Protein AF-A0AAV6K237-F1 (afdb_monomer_lite)

Sequence (220 aa):
MLRQLSCSRCSKVTWLGVSELVQHCRSLEILRCGGCPRSDSTARRCLCLLKPKLDDVEGESWEELDTMEIAHGAPSLRWLVWPKIDKDSMESLSAECPRIVVNPQPSPFGYRGVEVPRGALADVSLDDPVVKEVDPKTWAVSGFAVRATSASSLSPAELPVAEKFRLAFVERDTRLAPKRAKNARQHQRRAEREMVTMSASAKALALASQASRSLQNHNW

Organism: NCBI:txid479676

Radius of gyration: 33.32 Å; chains: 1; bounding box: 72×70×88 Å

Structure (mmCIF, N/CA/C/O backbone):
data_AF-A0AAV6K237-F1
#
_entry.id   AF-A0AAV6K237-F1
#
loop_
_atom_site.group_PDB
_atom_site.id
_atom_site.type_symbol
_atom_site.label_atom_id
_atom_site.label_alt_id
_atom_site.label_comp_id
_atom_site.label_asym_id
_atom_site.label_entity_id
_atom_site.label_seq_id
_atom_site.pdbx_PDB_ins_code
_atom_site.Cartn_x
_atom_site.Cartn_y
_atom_site.Cartn_z
_atom_site.occupancy
_atom_site.B_iso_or_equiv
_atom_site.auth_seq_id
_atom_site.auth_comp_id
_atom_site.auth_asym_id
_atom_site.auth_atom_id
_atom_site.pdbx_PDB_model_num
ATOM 1 N N . MET A 1 1 ? -15.855 1.582 -3.959 1.00 74.31 1 MET A N 1
ATOM 2 C CA . MET A 1 1 ? -14.726 2.112 -3.158 1.00 74.31 1 MET A CA 1
ATOM 3 C C . MET A 1 1 ? -14.085 0.967 -2.390 1.00 74.31 1 MET A C 1
ATOM 5 O O . MET A 1 1 ? -14.815 0.141 -1.855 1.00 74.31 1 MET A O 1
ATOM 9 N N . LEU A 1 2 ? -12.752 0.894 -2.365 1.00 85.69 2 LEU A N 1
ATOM 10 C CA . LEU A 1 2 ? -12.007 -0.150 -1.656 1.00 85.69 2 LEU A CA 1
ATOM 11 C C . LEU A 1 2 ? -11.945 0.176 -0.154 1.00 85.69 2 LEU A C 1
ATOM 13 O O . LEU A 1 2 ? -11.436 1.233 0.209 1.00 85.69 2 LEU A O 1
ATOM 17 N N . ARG A 1 3 ? -12.461 -0.715 0.705 1.00 90.19 3 ARG A N 1
ATOM 18 C CA . ARG A 1 3 ? -12.462 -0.543 2.177 1.00 90.19 3 ARG A CA 1
ATOM 19 C C . ARG A 1 3 ? -11.497 -1.476 2.902 1.00 90.19 3 ARG A C 1
ATOM 21 O O . ARG A 1 3 ? -11.066 -1.171 4.008 1.00 90.19 3 ARG A O 1
ATOM 28 N N . GLN A 1 4 ? -11.150 -2.609 2.299 1.00 90.69 4 GLN A N 1
ATOM 29 C CA . GLN A 1 4 ? -10.291 -3.621 2.908 1.00 90.69 4 GLN A CA 1
ATOM 30 C C . GLN A 1 4 ? -9.297 -4.127 1.866 1.00 90.69 4 GLN A C 1
ATOM 32 O O . GLN A 1 4 ? -9.673 -4.336 0.714 1.00 90.69 4 GLN A O 1
ATOM 37 N N . LEU A 1 5 ? -8.040 -4.316 2.261 1.00 90.69 5 LEU A N 1
ATOM 38 C CA . LEU A 1 5 ? -6.994 -4.853 1.395 1.00 90.69 5 LEU A CA 1
ATOM 39 C C . LEU A 1 5 ? -6.053 -5.761 2.189 1.00 90.69 5 LEU A C 1
ATOM 41 O O . LEU A 1 5 ? -5.608 -5.406 3.281 1.00 90.69 5 LEU A O 1
ATOM 45 N N . SER A 1 6 ? -5.672 -6.889 1.588 1.00 90.56 6 SER A N 1
ATOM 46 C CA . SER A 1 6 ? -4.563 -7.717 2.062 1.00 90.56 6 SER A CA 1
ATOM 47 C C . SER A 1 6 ? -3.449 -7.792 1.024 1.00 90.56 6 SER A C 1
ATOM 49 O O . SER A 1 6 ? -3.645 -8.275 -0.085 1.00 90.56 6 SER A O 1
ATOM 51 N N . CYS A 1 7 ? -2.254 -7.354 1.410 1.00 89.00 7 CYS A N 1
ATOM 52 C CA . CYS A 1 7 ? -0.996 -7.626 0.714 1.00 89.00 7 CYS A CA 1
ATOM 53 C C . CYS A 1 7 ? -0.074 -8.536 1.547 1.00 89.00 7 CYS A C 1
ATOM 55 O O . CYS A 1 7 ? 1.139 -8.598 1.319 1.00 89.00 7 CYS A O 1
ATOM 57 N N . SER A 1 8 ? -0.644 -9.245 2.528 1.00 87.69 8 SER A N 1
ATOM 58 C CA . SER A 1 8 ? 0.103 -10.171 3.378 1.00 87.69 8 SER A CA 1
ATOM 59 C C . SER A 1 8 ? 0.755 -11.292 2.559 1.00 87.69 8 SER A C 1
ATOM 61 O O . SER A 1 8 ? 0.211 -11.762 1.562 1.00 87.69 8 SER A O 1
ATOM 63 N N . ARG A 1 9 ? 1.966 -11.694 2.957 1.00 88.69 9 ARG A N 1
ATOM 64 C CA . ARG A 1 9 ? 2.811 -12.711 2.306 1.00 88.69 9 ARG A CA 1
ATOM 65 C C . ARG A 1 9 ? 3.130 -12.427 0.830 1.00 88.69 9 ARG A C 1
ATOM 67 O O . ARG A 1 9 ? 3.685 -13.289 0.150 1.00 88.69 9 ARG A O 1
ATOM 74 N N . CYS A 1 10 ? 2.873 -11.216 0.334 1.00 89.56 10 CYS A N 1
ATOM 75 C CA . CYS A 1 10 ? 3.185 -10.838 -1.038 1.00 89.56 10 CYS A CA 1
ATOM 76 C C . CYS A 1 10 ? 4.660 -10.430 -1.171 1.00 89.56 10 CYS A C 1
ATOM 78 O O . CYS A 1 10 ? 5.086 -9.391 -0.677 1.00 89.56 10 CYS A O 1
ATOM 80 N N . SER A 1 11 ? 5.467 -11.230 -1.870 1.00 89.88 11 SER A N 1
ATOM 81 C CA . SER A 1 11 ? 6.906 -10.962 -2.058 1.00 89.88 11 SER A CA 1
ATOM 82 C C . SER A 1 11 ? 7.219 -9.917 -3.136 1.00 89.88 11 SER A C 1
ATOM 84 O O . SER A 1 11 ? 8.367 -9.473 -3.247 1.00 89.88 11 SER A O 1
ATOM 86 N N . LYS A 1 12 ? 6.211 -9.545 -3.933 1.00 91.62 12 LYS A N 1
ATOM 87 C CA . LYS A 1 12 ? 6.308 -8.585 -5.041 1.00 91.62 12 LYS A CA 1
ATOM 88 C C . LYS A 1 12 ? 5.714 -7.216 -4.707 1.00 91.62 12 LYS A C 1
ATOM 90 O O . LYS A 1 12 ? 5.812 -6.313 -5.531 1.00 91.62 12 LYS A O 1
ATOM 95 N N . VAL A 1 13 ? 5.108 -7.052 -3.528 1.00 90.88 13 VAL A N 1
ATOM 96 C CA . VAL A 1 13 ? 4.558 -5.759 -3.111 1.00 90.88 13 VAL A CA 1
ATOM 97 C C . VAL A 1 13 ? 5.691 -4.757 -2.883 1.00 90.88 13 VAL A C 1
ATOM 99 O O . VAL A 1 13 ? 6.656 -5.030 -2.162 1.00 90.88 13 VAL A O 1
ATOM 102 N N . THR A 1 14 ? 5.576 -3.593 -3.511 1.00 91.94 14 THR A N 1
ATOM 103 C CA . THR A 1 14 ? 6.536 -2.495 -3.387 1.00 91.94 14 THR A CA 1
ATOM 104 C C . THR A 1 14 ? 5.931 -1.370 -2.563 1.00 91.94 14 THR A C 1
ATOM 106 O O . THR A 1 14 ? 4.712 -1.212 -2.503 1.00 91.94 14 THR A O 1
ATOM 109 N N . TRP A 1 15 ? 6.787 -0.569 -1.930 1.00 89.50 15 TRP A N 1
ATOM 110 C CA . TRP A 1 15 ? 6.324 0.558 -1.122 1.00 89.50 15 TRP A CA 1
ATOM 111 C C . TRP A 1 15 ? 5.625 1.623 -1.978 1.00 89.50 15 TRP A C 1
ATOM 113 O O . TRP A 1 15 ? 4.650 2.214 -1.530 1.00 89.50 15 TRP A O 1
ATOM 123 N N . LEU A 1 16 ? 6.074 1.794 -3.229 1.00 90.62 16 LEU A N 1
ATOM 124 C CA . LEU A 1 16 ? 5.444 2.660 -4.227 1.00 90.62 16 LEU A CA 1
ATOM 125 C C . LEU A 1 16 ? 4.002 2.228 -4.498 1.00 90.62 16 LEU A C 1
ATOM 127 O O . LEU A 1 16 ? 3.097 3.044 -4.406 1.00 90.62 16 LEU A O 1
ATOM 131 N N . GLY A 1 17 ? 3.768 0.934 -4.744 1.00 90.00 17 GLY A N 1
ATOM 132 C CA . GLY A 1 17 ? 2.413 0.432 -4.981 1.00 90.00 17 GLY A CA 1
ATOM 133 C C . GLY A 1 17 ? 1.485 0.627 -3.779 1.00 90.00 17 GLY A C 1
ATOM 134 O O . GLY A 1 17 ? 0.309 0.930 -3.949 1.00 90.00 17 GLY A O 1
ATOM 135 N N . VAL A 1 18 ? 2.011 0.499 -2.556 1.00 89.12 18 VAL A N 1
ATOM 136 C CA . VAL A 1 18 ? 1.243 0.790 -1.334 1.00 89.12 18 VAL A CA 1
ATOM 137 C C . VAL A 1 18 ? 0.991 2.295 -1.178 1.00 89.12 18 VAL A C 1
ATOM 139 O O . VAL A 1 18 ? -0.092 2.671 -0.741 1.00 89.12 18 VAL A O 1
ATOM 142 N N . SER A 1 19 ? 1.942 3.151 -1.564 1.00 88.25 19 SER A N 1
ATOM 143 C CA . SER A 1 19 ? 1.783 4.613 -1.562 1.00 88.25 19 SER A CA 1
ATOM 144 C C . SER A 1 19 ? 0.659 5.067 -2.479 1.00 88.25 19 SER A C 1
ATOM 146 O O . SER A 1 19 ? -0.252 5.744 -2.013 1.00 88.25 19 SER A O 1
ATOM 148 N N . GLU A 1 20 ? 0.675 4.627 -3.736 1.00 89.38 20 GLU A N 1
ATOM 149 C CA . GLU A 1 20 ? -0.393 4.903 -4.706 1.00 89.38 20 GLU A CA 1
ATOM 150 C C . GLU A 1 20 ? -1.757 4.453 -4.171 1.00 89.38 20 GLU A C 1
ATOM 152 O O . GLU A 1 20 ? -2.760 5.163 -4.255 1.00 89.38 20 GLU A O 1
ATOM 157 N N . LEU A 1 21 ? -1.793 3.273 -3.545 1.00 88.62 21 LEU A N 1
ATOM 158 C CA . LEU A 1 21 ? -3.023 2.741 -2.986 1.00 88.62 21 LEU A CA 1
ATOM 159 C C . LEU A 1 21 ? -3.549 3.596 -1.832 1.00 88.62 21 LEU A C 1
ATOM 161 O O . LEU A 1 21 ? -4.737 3.898 -1.808 1.00 88.62 21 LEU A O 1
ATOM 165 N N . VAL A 1 22 ? -2.697 3.998 -0.890 1.00 85.75 22 VAL A N 1
ATOM 166 C CA . VAL A 1 22 ? -3.098 4.854 0.238 1.00 85.75 22 VAL A CA 1
ATOM 167 C C . VAL A 1 22 ? -3.548 6.235 -0.248 1.00 85.75 22 VAL A C 1
ATOM 169 O O . VAL A 1 22 ? -4.551 6.749 0.241 1.00 85.75 22 VAL A O 1
ATOM 172 N N . GLN A 1 23 ? -2.860 6.804 -1.240 1.00 83.94 23 GLN A N 1
ATOM 173 C CA . GLN A 1 23 ? -3.191 8.113 -1.808 1.00 83.94 23 GLN A CA 1
ATOM 174 C C . GLN A 1 23 ? -4.549 8.121 -2.520 1.00 83.94 23 GLN A C 1
ATOM 176 O O . GLN A 1 23 ? -5.320 9.075 -2.381 1.00 83.94 23 GLN A O 1
ATOM 181 N N . HIS A 1 24 ? -4.869 7.060 -3.262 1.00 85.94 24 HIS A N 1
ATOM 182 C CA . HIS A 1 24 ? -6.093 7.000 -4.062 1.00 85.94 24 HIS A CA 1
ATOM 183 C C . HIS A 1 24 ? -7.268 6.313 -3.355 1.00 85.94 24 HIS A C 1
ATOM 185 O O . HIS A 1 24 ? -8.427 6.604 -3.654 1.00 85.94 24 HIS A O 1
ATOM 191 N N . CYS A 1 25 ? -7.016 5.442 -2.375 1.00 87.62 25 CYS A N 1
ATOM 192 C CA . CYS A 1 25 ? -8.062 4.736 -1.633 1.00 87.62 25 CYS A CA 1
ATOM 193 C C . CYS A 1 25 ? -8.370 5.428 -0.300 1.00 87.62 25 CYS A C 1
ATOM 195 O O . CYS A 1 25 ? -8.134 4.874 0.774 1.00 87.62 25 CYS A O 1
ATOM 197 N N . ARG A 1 26 ? -8.981 6.619 -0.360 1.00 85.38 26 ARG A N 1
ATOM 198 C CA . ARG A 1 26 ? -9.337 7.403 0.842 1.00 85.38 26 ARG A CA 1
ATOM 199 C C . ARG A 1 26 ? -10.326 6.699 1.784 1.00 85.38 26 ARG A C 1
ATOM 201 O O . ARG A 1 26 ? -10.391 7.054 2.957 1.00 85.38 26 ARG A O 1
ATOM 208 N N . SER A 1 27 ? -11.063 5.694 1.303 1.00 89.31 27 SER A N 1
ATOM 209 C CA . SER A 1 27 ? -12.027 4.892 2.080 1.00 89.31 27 SER A CA 1
ATOM 210 C C . SER A 1 27 ? -11.450 3.595 2.662 1.00 89.31 27 SER A C 1
ATOM 212 O O . SER A 1 27 ? -12.212 2.781 3.178 1.00 89.31 27 SER A O 1
ATOM 214 N N . LEU A 1 28 ? -10.138 3.360 2.550 1.00 91.38 28 LEU A N 1
ATOM 215 C CA . LEU A 1 28 ? -9.508 2.151 3.079 1.00 91.38 28 LEU A CA 1
ATOM 216 C C . LEU A 1 28 ? -9.542 2.160 4.615 1.00 91.38 28 LEU A C 1
ATOM 218 O O . LEU A 1 28 ? -8.930 3.017 5.242 1.00 91.38 28 LEU A O 1
ATOM 222 N N . GLU A 1 29 ? -10.225 1.186 5.209 1.00 92.56 29 GLU A N 1
ATOM 223 C CA . GLU A 1 29 ? -10.419 1.039 6.657 1.00 92.56 29 GLU A CA 1
ATOM 224 C C . GLU A 1 29 ? -9.537 -0.051 7.268 1.00 92.56 29 GLU A C 1
ATOM 226 O O . GLU A 1 29 ? -9.099 0.084 8.415 1.00 92.56 29 GLU A O 1
ATOM 231 N N . ILE A 1 30 ? -9.265 -1.114 6.501 1.00 93.06 30 ILE A N 1
ATOM 232 C CA . ILE A 1 30 ? -8.502 -2.288 6.939 1.00 93.06 30 ILE A CA 1
ATOM 233 C C . ILE A 1 30 ? -7.351 -2.554 5.970 1.00 93.06 30 ILE A C 1
ATOM 235 O O . ILE A 1 30 ? -7.574 -2.811 4.785 1.00 93.06 30 ILE A O 1
ATOM 239 N N . LEU A 1 31 ? -6.124 -2.565 6.491 1.00 93.25 31 LEU A N 1
ATOM 240 C CA . LEU A 1 31 ? -4.922 -2.933 5.749 1.00 93.25 31 LEU A CA 1
ATOM 241 C C . LEU A 1 31 ? -4.247 -4.126 6.422 1.00 93.25 31 LEU A C 1
ATOM 243 O O . LEU A 1 31 ? -3.939 -4.094 7.612 1.00 93.25 31 LEU A O 1
ATOM 247 N N . ARG A 1 32 ? -3.982 -5.178 5.649 1.00 92.94 32 ARG A N 1
ATOM 248 C CA . ARG A 1 32 ? -3.233 -6.352 6.110 1.00 92.94 32 ARG A CA 1
ATOM 249 C C . ARG A 1 32 ? -1.940 -6.450 5.321 1.00 92.94 32 ARG A C 1
ATOM 251 O O . ARG A 1 32 ? -1.975 -6.521 4.094 1.00 92.94 32 ARG A O 1
ATOM 258 N N . CYS A 1 33 ? -0.806 -6.466 6.005 1.00 92.81 33 CYS A N 1
ATOM 259 C CA . CYS A 1 33 ? 0.513 -6.492 5.383 1.00 92.81 33 CYS A CA 1
ATOM 260 C C . CYS A 1 33 ? 1.489 -7.375 6.176 1.00 92.81 33 CYS A C 1
ATOM 262 O O . CYS A 1 33 ? 1.170 -7.910 7.239 1.00 92.81 33 CYS A O 1
ATOM 264 N N . GLY A 1 34 ? 2.681 -7.583 5.618 1.00 90.38 34 GLY A N 1
ATOM 265 C CA . GLY A 1 34 ? 3.706 -8.411 6.246 1.00 90.38 34 GLY A CA 1
ATOM 266 C C . GLY A 1 34 ? 3.464 -9.916 6.111 1.00 90.38 34 GLY A C 1
ATOM 267 O O . GLY A 1 34 ? 2.710 -10.377 5.255 1.00 90.38 34 GLY A O 1
ATOM 268 N N . GLY A 1 35 ? 4.136 -10.712 6.942 1.00 88.94 35 GLY A N 1
ATOM 269 C CA . GLY A 1 35 ? 4.024 -12.180 6.927 1.00 88.94 35 GLY A CA 1
ATOM 270 C C . GLY A 1 35 ? 5.050 -12.893 6.037 1.00 88.94 35 GLY A C 1
ATOM 271 O O . GLY A 1 35 ? 5.083 -14.122 5.998 1.00 88.94 35 GLY A O 1
ATOM 272 N N . CYS A 1 36 ? 5.923 -12.145 5.362 1.00 91.12 36 CYS A N 1
ATOM 273 C CA . CYS A 1 36 ? 7.181 -12.635 4.798 1.00 91.12 36 CYS A CA 1
ATOM 274 C C . CYS A 1 36 ? 8.247 -11.521 4.831 1.00 91.12 36 CYS A C 1
ATOM 276 O O . CYS A 1 36 ? 7.870 -10.346 4.759 1.00 91.12 36 CYS A O 1
ATOM 278 N N . PRO A 1 37 ? 9.560 -11.842 4.846 1.00 91.12 37 PRO A N 1
ATOM 279 C CA . PRO A 1 37 ? 10.621 -10.849 5.067 1.00 91.12 37 PRO A CA 1
ATOM 280 C C . PRO A 1 37 ? 10.562 -9.628 4.139 1.00 91.12 37 PRO A C 1
ATOM 282 O O . PRO A 1 37 ? 10.769 -8.498 4.578 1.00 91.12 37 PRO A O 1
ATOM 285 N N . ARG A 1 38 ? 10.227 -9.837 2.856 1.00 90.06 38 ARG A N 1
ATOM 286 C CA . ARG A 1 38 ? 10.073 -8.744 1.882 1.00 90.06 38 ARG A CA 1
ATOM 287 C C . ARG A 1 38 ? 8.866 -7.866 2.190 1.00 90.06 38 ARG A C 1
ATOM 289 O O . ARG A 1 38 ? 9.016 -6.655 2.280 1.00 90.06 38 ARG A O 1
ATOM 296 N N . SER A 1 39 ? 7.694 -8.468 2.382 1.00 91.06 39 SER A N 1
ATOM 297 C CA . SER A 1 39 ? 6.480 -7.721 2.724 1.00 91.06 39 SER A CA 1
ATOM 298 C C . SER A 1 39 ? 6.600 -6.985 4.061 1.00 91.06 39 SER A C 1
ATOM 300 O O . SER A 1 39 ? 6.097 -5.875 4.164 1.00 91.06 39 SER A O 1
ATOM 302 N N . ASP A 1 40 ? 7.309 -7.545 5.052 1.00 92.50 40 ASP A N 1
ATOM 303 C CA . ASP A 1 40 ? 7.559 -6.883 6.338 1.00 92.50 40 ASP A CA 1
ATOM 304 C C . ASP A 1 40 ? 8.496 -5.677 6.163 1.00 92.50 40 ASP A C 1
ATOM 306 O O . ASP A 1 40 ? 8.275 -4.620 6.748 1.00 92.50 40 ASP A O 1
ATOM 310 N N . SER A 1 41 ? 9.529 -5.804 5.322 1.00 91.94 41 SER A N 1
ATOM 311 C CA . SER A 1 41 ? 10.397 -4.676 4.960 1.00 91.94 41 SER A CA 1
ATOM 312 C C . SER A 1 41 ? 9.622 -3.572 4.233 1.00 91.94 41 SER A C 1
ATOM 314 O O . SER A 1 41 ? 9.797 -2.394 4.544 1.00 91.94 41 SER A O 1
ATOM 316 N N . THR A 1 42 ? 8.729 -3.940 3.310 1.00 92.31 42 THR A N 1
ATOM 317 C CA . THR A 1 42 ? 7.850 -2.983 2.628 1.00 92.31 42 THR A CA 1
ATOM 318 C C . THR A 1 42 ? 6.878 -2.326 3.612 1.00 92.31 42 THR A C 1
ATOM 320 O O . THR A 1 42 ? 6.773 -1.105 3.606 1.00 92.31 42 THR A O 1
ATOM 323 N N . ALA A 1 43 ? 6.235 -3.091 4.500 1.00 92.75 43 ALA A N 1
ATOM 324 C CA . ALA A 1 43 ? 5.327 -2.569 5.523 1.00 92.75 43 ALA A CA 1
ATOM 325 C C . ALA A 1 43 ? 6.013 -1.529 6.422 1.00 92.75 43 ALA A C 1
ATOM 327 O O . ALA A 1 43 ? 5.480 -0.433 6.577 1.00 92.75 43 ALA A O 1
ATOM 328 N N . ARG A 1 44 ? 7.236 -1.817 6.904 1.00 92.81 44 ARG A N 1
ATOM 329 C CA . ARG A 1 44 ? 8.075 -0.857 7.649 1.00 92.81 44 ARG A CA 1
ATOM 330 C C . ARG A 1 44 ? 8.279 0.446 6.882 1.00 92.81 44 ARG A C 1
ATOM 332 O O . ARG A 1 44 ? 8.036 1.521 7.419 1.00 92.81 44 ARG A O 1
ATOM 339 N N . ARG A 1 45 ? 8.684 0.364 5.610 1.00 90.81 45 ARG A N 1
ATOM 340 C CA . ARG A 1 45 ? 8.902 1.554 4.762 1.00 90.81 45 ARG A CA 1
ATOM 341 C C . ARG A 1 45 ? 7.623 2.354 4.523 1.00 90.81 45 ARG A C 1
ATOM 343 O O . ARG A 1 45 ? 7.696 3.560 4.335 1.00 90.81 45 ARG A O 1
ATOM 350 N N . CYS A 1 46 ? 6.470 1.695 4.534 1.00 89.88 46 CYS A N 1
ATOM 351 C CA . CYS A 1 46 ? 5.174 2.325 4.319 1.00 89.88 46 CYS A CA 1
ATOM 352 C C . CYS A 1 46 ? 4.570 2.960 5.577 1.00 89.88 46 CYS A C 1
ATOM 354 O O . CYS A 1 46 ? 3.554 3.637 5.459 1.00 89.88 46 CYS A O 1
ATOM 356 N N . LEU A 1 47 ? 5.157 2.785 6.766 1.00 89.31 47 LEU A N 1
ATOM 357 C CA . LEU A 1 47 ? 4.606 3.344 8.007 1.00 89.31 47 LEU A CA 1
ATOM 358 C C . LEU A 1 47 ? 4.426 4.861 7.949 1.00 89.31 47 LEU A C 1
ATOM 360 O O . LEU A 1 47 ? 3.411 5.379 8.406 1.00 89.31 47 LEU A O 1
ATOM 364 N N . CYS A 1 48 ? 5.369 5.570 7.326 1.00 86.38 48 CYS A N 1
ATOM 365 C CA . CYS A 1 48 ? 5.287 7.019 7.151 1.00 86.38 48 CYS A CA 1
ATOM 366 C C . CYS A 1 48 ? 4.112 7.474 6.272 1.00 86.38 48 CYS A C 1
ATOM 368 O O . CYS A 1 48 ? 3.725 8.634 6.344 1.00 86.38 48 CYS A O 1
ATOM 370 N N . LEU A 1 49 ? 3.530 6.577 5.471 1.00 87.75 49 LEU A N 1
ATOM 371 C CA . LEU A 1 49 ? 2.368 6.857 4.624 1.00 87.75 49 LEU A CA 1
ATOM 372 C C . LEU A 1 49 ? 1.053 6.770 5.405 1.00 87.75 49 LEU A C 1
ATOM 374 O O . LEU A 1 49 ? 0.046 7.334 4.989 1.00 87.75 49 LEU A O 1
ATOM 378 N N . LEU A 1 50 ? 1.039 6.028 6.516 1.00 86.38 50 LEU A N 1
ATOM 379 C CA . LEU A 1 50 ? -0.144 5.893 7.371 1.00 86.38 50 LEU A CA 1
ATOM 380 C C . LEU A 1 50 ? -0.294 7.090 8.315 1.00 86.38 50 LEU A C 1
ATOM 382 O O . LEU A 1 50 ? -1.413 7.436 8.719 1.00 86.38 50 LEU A O 1
ATOM 386 N N . LYS A 1 51 ? 0.845 7.712 8.630 1.00 85.38 51 LYS A N 1
ATOM 387 C CA . LYS A 1 51 ? 0.957 8.886 9.482 1.00 85.38 51 LYS A CA 1
ATOM 388 C C . LYS A 1 51 ? 0.297 10.102 8.843 1.00 85.38 51 LYS A C 1
ATOM 390 O O . LYS A 1 51 ? 0.442 10.284 7.634 1.00 85.38 51 LYS A O 1
ATOM 395 N N . PRO A 1 52 ? -0.444 10.909 9.624 1.00 76.56 52 PRO A N 1
ATOM 396 C CA . PRO A 1 52 ? -0.892 12.201 9.135 1.00 76.56 52 PRO A CA 1
ATOM 397 C C . PRO A 1 52 ? 0.349 13.033 8.808 1.00 76.56 52 PRO A C 1
ATOM 399 O O . PRO A 1 52 ? 1.243 13.158 9.647 1.00 76.56 52 PRO A O 1
ATOM 402 N N . LYS A 1 53 ? 0.425 13.564 7.590 1.00 72.25 53 LYS A N 1
ATOM 403 C CA . LYS A 1 53 ? 1.389 14.620 7.279 1.00 72.25 53 LYS A CA 1
ATOM 404 C C . LYS A 1 53 ? 0.668 15.948 7.402 1.00 72.25 53 LYS A C 1
ATOM 406 O O . LYS A 1 53 ? -0.412 16.103 6.844 1.00 72.25 53 LYS A O 1
ATOM 411 N N . LEU A 1 54 ? 1.259 16.845 8.176 1.00 63.12 54 LEU A N 1
ATOM 412 C CA . LEU A 1 54 ? 0.894 18.250 8.183 1.00 63.12 54 LEU A CA 1
ATOM 413 C C . LEU A 1 54 ? 1.860 18.917 7.215 1.00 63.12 54 LEU A C 1
ATOM 415 O O . LEU A 1 54 ? 3.065 18.904 7.468 1.00 63.12 54 LEU A O 1
ATOM 419 N N . ASP A 1 55 ? 1.340 19.411 6.101 1.00 63.97 55 ASP A N 1
ATOM 420 C CA . ASP A 1 55 ? 2.117 20.275 5.224 1.00 63.97 55 ASP A CA 1
ATOM 421 C C . ASP A 1 55 ? 2.054 21.699 5.783 1.00 63.97 55 ASP A C 1
ATOM 423 O O 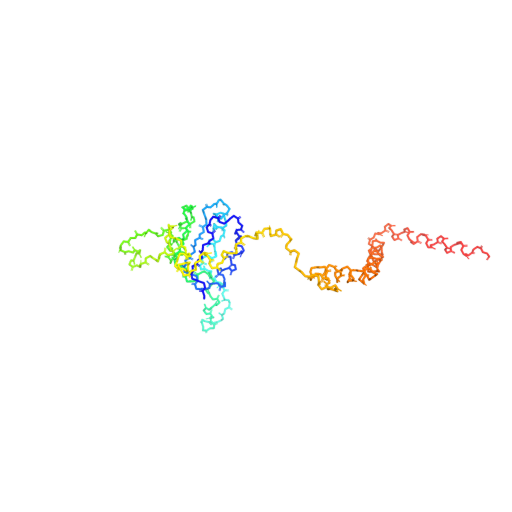. ASP A 1 55 ? 1.019 22.135 6.295 1.00 63.97 55 ASP A O 1
ATOM 427 N N . ASP A 1 56 ? 3.189 22.395 5.742 1.00 60.38 56 ASP A N 1
ATOM 428 C CA . ASP A 1 56 ? 3.260 23.813 6.081 1.00 60.38 56 ASP A CA 1
ATOM 429 C C . ASP A 1 56 ? 2.644 24.580 4.909 1.00 60.38 56 ASP A C 1
ATOM 431 O O . ASP A 1 56 ? 3.270 24.762 3.863 1.00 60.38 56 ASP A O 1
ATOM 435 N N . VAL A 1 57 ? 1.354 24.893 5.023 1.00 60.56 57 VAL A N 1
ATOM 436 C CA . VAL A 1 57 ? 0.629 25.633 3.992 1.00 60.56 57 VAL A CA 1
ATOM 437 C C . VAL A 1 57 ? 0.889 27.117 4.233 1.00 60.56 57 VAL A C 1
ATOM 439 O O . VAL A 1 57 ? 0.345 27.700 5.170 1.00 60.56 57 VAL A O 1
ATOM 442 N N . GLU A 1 58 ? 1.717 27.733 3.387 1.00 60.34 58 GLU A N 1
ATOM 443 C CA . GLU A 1 58 ? 1.840 29.192 3.303 1.00 60.34 58 GLU A CA 1
ATOM 444 C C . GLU A 1 58 ? 0.518 29.769 2.765 1.00 60.34 58 GLU A C 1
ATOM 446 O O . GLU A 1 58 ? 0.317 29.901 1.560 1.00 60.34 58 GLU A O 1
ATOM 451 N N . GLY A 1 59 ? -0.415 30.066 3.670 1.00 55.78 59 GLY A N 1
ATOM 452 C CA . GLY A 1 59 ? -1.684 30.730 3.380 1.00 55.78 59 GLY A CA 1
ATOM 453 C C . GLY A 1 59 ? -1.915 31.879 4.357 1.00 55.78 59 GLY A C 1
ATOM 454 O O . GLY A 1 59 ? -1.753 31.715 5.565 1.00 55.78 59 GLY A O 1
ATOM 455 N N . GLU A 1 60 ? -2.292 33.056 3.852 1.00 53.25 60 GLU A N 1
ATOM 456 C CA . GLU A 1 60 ? -2.491 34.259 4.679 1.00 53.25 60 GLU A CA 1
ATOM 457 C C . GLU A 1 60 ? -3.788 34.215 5.519 1.00 53.25 60 GLU A C 1
ATOM 459 O O . GLU A 1 60 ? -4.030 35.111 6.330 1.00 53.25 60 GLU A O 1
ATOM 464 N N . SER A 1 61 ? -4.618 33.170 5.380 1.00 59.94 61 SER A N 1
ATOM 465 C CA . SER A 1 61 ? -5.876 33.017 6.117 1.00 59.94 61 SER A CA 1
ATOM 466 C C . SER A 1 61 ? -6.263 31.553 6.356 1.00 59.94 61 SER A C 1
ATOM 468 O O . SER A 1 61 ? -6.229 30.720 5.453 1.00 59.94 61 SER A O 1
ATOM 470 N N . TRP A 1 62 ? -6.731 31.254 7.573 1.00 61.53 62 TRP A N 1
ATOM 471 C CA . TRP A 1 62 ? -7.322 29.961 7.954 1.00 61.53 62 TRP A CA 1
ATOM 472 C C . TRP A 1 62 ? -8.604 29.620 7.173 1.00 61.53 62 TRP A C 1
ATOM 474 O O . TRP A 1 62 ? -9.060 28.479 7.215 1.00 61.53 62 TRP A O 1
ATOM 484 N N . GLU A 1 63 ? -9.196 30.598 6.485 1.00 61.22 63 GLU A N 1
ATOM 485 C CA . GLU A 1 63 ? -10.460 30.467 5.749 1.00 61.22 63 GLU A CA 1
ATOM 486 C C . GLU A 1 63 ? -10.281 29.890 4.333 1.00 61.22 63 GLU A C 1
ATOM 488 O O . GLU A 1 63 ? -11.255 29.434 3.737 1.00 61.22 63 GLU A O 1
ATOM 493 N N . GLU A 1 64 ? -9.049 29.861 3.811 1.00 60.41 64 GLU A N 1
ATOM 494 C CA . GLU A 1 64 ? -8.719 29.352 2.467 1.00 60.41 64 GLU A CA 1
ATOM 495 C C . GLU A 1 64 ? -8.138 27.924 2.486 1.00 60.41 64 GLU A C 1
ATOM 497 O O . GLU A 1 64 ? -7.775 27.375 1.447 1.00 60.41 64 GLU A O 1
ATOM 502 N N . LEU A 1 65 ? -8.063 27.298 3.665 1.00 59.12 65 LEU A N 1
ATOM 503 C CA . LEU A 1 65 ? -7.464 25.978 3.861 1.00 59.12 65 LEU A CA 1
ATOM 504 C C . LEU A 1 65 ? -8.391 24.862 3.328 1.00 59.12 65 LEU A C 1
ATOM 506 O O . LEU A 1 65 ? -9.383 24.501 3.970 1.00 59.12 65 LEU A O 1
ATOM 510 N N . ASP A 1 66 ? -8.068 24.268 2.173 1.00 58.69 66 ASP A N 1
ATOM 511 C CA . ASP A 1 66 ? -8.792 23.091 1.675 1.00 58.69 66 ASP A CA 1
ATOM 512 C C . ASP A 1 66 ? -8.506 21.878 2.576 1.00 58.69 66 ASP A C 1
ATOM 514 O O . ASP A 1 66 ? -7.389 21.367 2.682 1.00 58.69 66 ASP A O 1
ATOM 518 N N . THR A 1 67 ? -9.550 21.347 3.214 1.00 57.66 67 THR A N 1
ATOM 519 C CA . THR A 1 67 ? -9.447 20.167 4.084 1.00 57.66 67 THR A CA 1
ATOM 520 C C . THR A 1 67 ? -8.971 18.918 3.337 1.00 57.66 67 THR A C 1
ATOM 522 O O . THR A 1 67 ? -8.466 17.980 3.961 1.00 57.66 67 THR A O 1
ATOM 525 N N . MET A 1 68 ? -9.112 18.889 2.006 1.00 56.19 68 MET A N 1
ATOM 526 C CA . MET A 1 68 ? -8.593 17.824 1.150 1.00 56.19 68 MET A CA 1
ATOM 527 C C . MET A 1 68 ? -7.085 17.926 0.887 1.00 56.19 68 MET A C 1
ATOM 529 O O . MET A 1 68 ? -6.502 16.887 0.554 1.00 56.19 68 MET A O 1
ATOM 533 N N . GLU A 1 69 ? -6.483 19.107 1.056 1.00 54.59 69 GLU A N 1
ATOM 534 C CA . GLU A 1 69 ? -5.041 19.373 0.926 1.00 54.59 69 GLU A CA 1
ATOM 535 C C . GLU A 1 69 ? -4.300 19.159 2.256 1.00 54.59 69 GLU A C 1
ATOM 537 O O . GLU A 1 69 ? -3.170 18.690 2.270 1.00 54.59 69 GLU A O 1
ATOM 542 N N . ILE A 1 70 ? -4.966 19.374 3.395 1.00 53.59 70 ILE A N 1
ATOM 543 C CA . ILE A 1 70 ? -4.350 19.242 4.731 1.00 53.59 70 ILE A CA 1
ATOM 544 C C . ILE A 1 70 ? -4.165 17.774 5.156 1.00 53.59 70 ILE A C 1
ATOM 546 O O . ILE A 1 70 ? -3.279 17.438 5.942 1.00 53.59 70 ILE A O 1
ATOM 550 N N . ALA A 1 71 ? -5.028 16.867 4.690 1.00 54.56 71 ALA A N 1
ATOM 551 C CA . ALA A 1 71 ? -5.100 15.499 5.203 1.00 54.56 71 ALA A CA 1
ATOM 552 C C . ALA A 1 71 ? -4.383 14.490 4.294 1.00 54.56 71 ALA A C 1
ATOM 554 O O . ALA A 1 71 ? -5.004 13.627 3.663 1.00 54.56 71 ALA A O 1
ATOM 555 N N . HIS A 1 72 ? -3.054 14.548 4.264 1.00 64.19 72 HIS A N 1
ATOM 556 C CA . HIS A 1 72 ? -2.237 13.499 3.660 1.00 64.19 72 HIS A CA 1
ATOM 557 C C . HIS A 1 72 ? -2.114 12.282 4.595 1.00 64.19 72 HIS A C 1
ATOM 559 O O . HIS A 1 72 ? -1.832 12.407 5.787 1.00 64.19 72 HIS A O 1
ATOM 565 N N . GLY A 1 73 ? -2.327 11.081 4.047 1.00 69.06 73 GLY A N 1
ATOM 566 C CA . GLY A 1 73 ? -2.210 9.807 4.762 1.00 69.06 73 GLY A CA 1
ATOM 567 C C . GLY A 1 73 ? -3.346 8.839 4.432 1.00 69.06 73 GLY A C 1
ATOM 568 O O . GLY A 1 73 ? -4.006 8.970 3.404 1.00 69.06 73 GLY A O 1
ATOM 569 N N . ALA A 1 74 ? -3.588 7.864 5.312 1.00 79.06 74 ALA A N 1
ATOM 570 C CA . ALA A 1 74 ? -4.704 6.919 5.204 1.00 79.06 74 ALA A CA 1
ATOM 571 C C . ALA A 1 74 ? -5.864 7.331 6.144 1.00 79.06 74 ALA A C 1
ATOM 573 O O . ALA A 1 74 ? -5.990 6.758 7.232 1.00 79.06 74 ALA A O 1
ATOM 574 N N . PRO A 1 75 ? -6.687 8.345 5.803 1.00 83.12 75 PRO A N 1
ATOM 575 C CA . PRO A 1 75 ? -7.582 9.017 6.756 1.00 83.12 75 PRO A CA 1
ATOM 576 C C . PRO A 1 75 ? -8.639 8.085 7.354 1.00 83.12 75 PRO A C 1
ATOM 578 O O . PRO A 1 75 ? -8.918 8.146 8.551 1.00 83.12 75 PRO A O 1
ATOM 581 N N . SER A 1 76 ? -9.177 7.175 6.539 1.00 89.00 76 SER A N 1
ATOM 582 C CA . SER A 1 76 ? -10.184 6.202 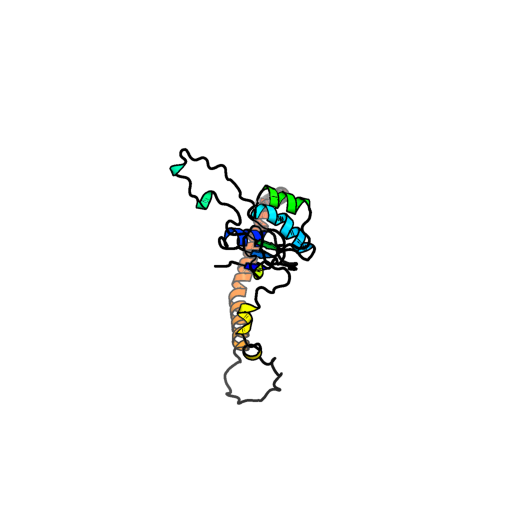6.973 1.00 89.00 76 SER A CA 1
ATOM 583 C C . SER A 1 76 ? -9.588 4.953 7.617 1.00 89.00 76 SER A C 1
ATOM 585 O O . SER A 1 76 ? -10.341 4.142 8.151 1.00 89.00 76 SER A O 1
ATOM 587 N N . LEU A 1 77 ? -8.261 4.779 7.598 1.00 91.12 77 LEU A N 1
ATOM 588 C CA . LEU A 1 77 ? -7.633 3.561 8.095 1.00 91.12 77 LEU A CA 1
ATOM 589 C C . LEU A 1 77 ? -7.748 3.502 9.618 1.00 91.12 77 LEU A C 1
ATOM 591 O O . LEU A 1 77 ? -7.280 4.398 10.326 1.00 91.12 77 LEU A O 1
ATOM 595 N N . ARG A 1 78 ? -8.378 2.431 10.105 1.00 91.56 78 ARG A N 1
ATOM 596 C CA . ARG A 1 78 ? -8.607 2.165 11.533 1.00 91.56 78 ARG A CA 1
ATOM 597 C C . ARG A 1 78 ? -7.939 0.882 11.998 1.00 91.56 78 ARG A C 1
ATOM 599 O O . ARG A 1 78 ? -7.611 0.778 13.172 1.00 91.56 78 ARG A O 1
ATOM 606 N N . TRP A 1 79 ? -7.727 -0.078 11.102 1.00 93.38 79 TRP A N 1
ATOM 607 C CA . TRP A 1 79 ? -7.274 -1.416 11.471 1.00 93.38 79 TRP A CA 1
ATOM 608 C C . TRP A 1 79 ? -6.054 -1.824 10.645 1.00 93.38 79 TRP A C 1
ATOM 610 O O . TRP A 1 79 ? -6.107 -1.850 9.413 1.00 93.38 79 TRP A O 1
ATOM 620 N N . LEU A 1 80 ? -4.964 -2.172 11.330 1.00 94.00 80 LEU A N 1
ATOM 621 C CA . LEU A 1 80 ? -3.737 -2.681 10.721 1.00 94.00 80 LEU A CA 1
ATOM 622 C C . LEU A 1 80 ? -3.456 -4.098 11.221 1.00 94.00 80 LEU A C 1
ATOM 624 O O . LEU A 1 80 ? -3.273 -4.315 12.417 1.00 94.00 80 LEU A O 1
ATOM 628 N N . VAL A 1 81 ? -3.369 -5.059 10.305 1.00 94.19 81 VAL A N 1
ATOM 629 C CA . VAL A 1 81 ? -2.958 -6.432 10.627 1.00 94.19 81 VAL A CA 1
ATOM 630 C C . VAL A 1 81 ? -1.546 -6.653 10.114 1.00 94.19 81 VAL A C 1
ATOM 632 O O . VAL A 1 81 ? -1.322 -6.752 8.907 1.00 94.19 81 VAL A O 1
ATOM 635 N N . TRP A 1 82 ? -0.602 -6.746 11.043 1.00 94.00 82 TRP A N 1
ATOM 636 C CA . TRP A 1 82 ? 0.804 -6.997 10.776 1.00 94.00 82 TRP A CA 1
ATOM 637 C C . TRP A 1 82 ? 1.417 -7.871 11.886 1.00 94.00 82 TRP A C 1
ATOM 639 O O . TRP A 1 82 ? 1.911 -7.359 12.893 1.00 94.00 82 TRP A O 1
ATOM 649 N N . PRO A 1 83 ? 1.407 -9.210 11.725 1.00 89.62 83 PRO A N 1
ATOM 650 C CA . PRO A 1 83 ? 1.730 -10.142 12.812 1.00 89.62 83 PRO A CA 1
ATOM 651 C C . PRO A 1 83 ? 3.156 -10.045 13.373 1.00 89.62 83 PRO A C 1
ATOM 653 O O . PRO A 1 83 ? 3.383 -10.393 14.525 1.00 89.62 83 PRO A O 1
ATOM 656 N N . LYS A 1 84 ? 4.125 -9.612 12.557 1.00 91.69 84 LYS A N 1
ATOM 657 C CA . LYS A 1 84 ? 5.553 -9.516 12.915 1.00 91.69 84 LYS A CA 1
ATOM 658 C C . LYS A 1 84 ? 6.048 -8.067 12.933 1.00 91.69 84 LYS A C 1
ATOM 660 O O . LYS A 1 84 ? 7.168 -7.783 12.500 1.00 91.69 84 LYS A O 1
ATOM 665 N N . ILE A 1 85 ? 5.188 -7.153 13.375 1.00 93.44 85 ILE A N 1
ATOM 666 C CA . ILE A 1 85 ? 5.575 -5.766 13.618 1.00 93.44 85 ILE A CA 1
ATOM 667 C C . ILE A 1 85 ? 6.622 -5.709 14.740 1.00 93.44 85 ILE A C 1
ATOM 669 O O . ILE A 1 85 ? 6.507 -6.411 15.745 1.00 93.44 85 ILE A O 1
ATOM 673 N N . ASP A 1 86 ? 7.675 -4.920 14.543 1.00 93.12 86 ASP A N 1
ATOM 674 C CA . ASP A 1 86 ? 8.670 -4.654 15.582 1.00 93.12 86 ASP A CA 1
ATOM 675 C C . ASP A 1 86 ? 8.147 -3.644 16.612 1.00 93.12 86 ASP A C 1
ATOM 677 O O . ASP A 1 86 ? 7.207 -2.887 16.359 1.00 93.12 86 ASP A O 1
ATOM 681 N N . LYS A 1 87 ? 8.759 -3.659 17.799 1.00 93.56 87 LYS A N 1
ATOM 682 C CA . LYS A 1 87 ? 8.334 -2.839 18.935 1.00 93.56 87 LYS A CA 1
ATOM 683 C C . LYS A 1 87 ? 8.370 -1.345 18.601 1.00 93.56 87 LYS A C 1
ATOM 685 O O . LYS A 1 87 ? 7.382 -0.660 18.843 1.00 93.56 87 LYS A O 1
ATOM 690 N N . ASP A 1 88 ? 9.442 -0.885 17.966 1.00 93.44 88 ASP A N 1
ATOM 691 C CA . ASP A 1 88 ? 9.639 0.525 17.618 1.00 93.44 88 ASP A CA 1
ATOM 692 C C . ASP A 1 88 ? 8.554 1.020 16.649 1.00 93.44 88 ASP A C 1
ATOM 694 O O . ASP A 1 88 ? 7.940 2.066 16.860 1.00 93.44 88 ASP A O 1
ATOM 698 N N . SER A 1 89 ? 8.251 0.231 15.614 1.00 93.00 89 SER A N 1
ATOM 699 C CA . SER A 1 89 ? 7.177 0.524 14.659 1.00 93.00 89 SER A CA 1
ATOM 700 C C . SER A 1 89 ? 5.801 0.592 15.325 1.00 93.00 89 SER A C 1
ATOM 702 O O . SER A 1 89 ? 4.981 1.445 14.980 1.00 93.00 89 SER A O 1
ATOM 704 N N . MET A 1 90 ? 5.535 -0.305 16.276 1.00 93.06 90 MET A N 1
ATOM 705 C CA . MET A 1 90 ? 4.274 -0.349 17.016 1.00 93.06 90 MET A CA 1
ATOM 706 C C . MET A 1 90 ? 4.123 0.845 17.968 1.00 93.06 90 MET A C 1
ATOM 708 O O . MET A 1 90 ? 3.047 1.444 18.034 1.00 93.06 90 MET A O 1
ATOM 712 N N . GLU A 1 91 ? 5.188 1.214 18.680 1.00 93.00 91 GLU A N 1
ATOM 713 C CA . GLU A 1 91 ? 5.211 2.378 19.573 1.00 93.00 91 GLU A CA 1
ATOM 714 C C . GLU A 1 91 ? 5.060 3.684 18.786 1.00 93.00 91 GLU A C 1
ATOM 716 O O . GLU A 1 91 ? 4.209 4.507 19.125 1.00 93.00 91 GLU A O 1
ATOM 721 N N . SER A 1 92 ? 5.788 3.830 17.676 1.00 91.38 92 SER A N 1
ATOM 722 C CA . SER A 1 92 ? 5.678 4.987 16.779 1.00 91.38 92 SER A CA 1
ATOM 723 C C . SER A 1 92 ? 4.265 5.142 16.207 1.00 91.38 92 SER A C 1
ATOM 725 O O . SER A 1 92 ? 3.705 6.237 16.234 1.00 91.38 92 SER A O 1
ATOM 727 N N . LEU A 1 93 ? 3.634 4.052 15.750 1.00 91.12 93 LEU A N 1
ATOM 728 C CA . LEU A 1 93 ? 2.238 4.096 15.304 1.00 91.12 93 LEU A CA 1
ATOM 729 C C . LEU A 1 93 ? 1.276 4.471 16.432 1.00 91.12 93 LEU A C 1
ATOM 731 O O . LEU A 1 93 ? 0.338 5.223 16.197 1.00 91.12 93 LEU A O 1
ATOM 735 N N . SER A 1 94 ? 1.495 3.970 17.645 1.00 90.62 94 SER A N 1
ATOM 736 C CA . SER A 1 94 ? 0.618 4.272 18.780 1.00 90.62 94 SER A CA 1
ATOM 737 C C . SER A 1 94 ? 0.703 5.745 19.191 1.00 90.62 94 SER A C 1
ATOM 739 O O . SER A 1 94 ? -0.317 6.341 19.535 1.00 90.62 94 SER A O 1
ATOM 741 N N . ALA A 1 95 ? 1.899 6.336 19.121 1.00 90.75 95 ALA A N 1
ATOM 742 C CA . ALA A 1 95 ? 2.133 7.740 19.442 1.00 90.75 95 ALA A CA 1
ATOM 743 C C . ALA A 1 95 ? 1.605 8.690 18.354 1.00 90.75 95 ALA A C 1
ATOM 745 O O . ALA A 1 95 ? 0.951 9.682 18.660 1.00 90.75 95 ALA A O 1
ATOM 746 N N . GLU A 1 96 ? 1.862 8.383 17.080 1.00 89.00 96 GLU A N 1
ATOM 747 C CA . GLU A 1 96 ? 1.591 9.298 15.959 1.00 89.00 96 GLU A CA 1
ATOM 748 C C . GLU A 1 96 ? 0.249 9.020 15.264 1.00 89.00 96 GLU A C 1
ATOM 750 O O . GLU A 1 96 ? -0.293 9.862 14.549 1.00 89.00 96 GLU A O 1
ATOM 755 N N . CYS A 1 97 ? -0.302 7.820 15.440 1.00 88.19 97 CYS A N 1
ATOM 756 C CA . CYS A 1 97 ? -1.543 7.351 14.827 1.00 88.19 97 CYS A CA 1
ATOM 757 C C . CYS A 1 97 ? -2.418 6.576 15.823 1.00 88.19 97 CYS A C 1
ATOM 759 O O . CYS A 1 97 ? -2.810 5.443 15.529 1.00 88.19 97 CYS A O 1
ATOM 761 N N . PRO A 1 98 ? -2.841 7.182 16.948 1.00 88.25 98 PRO A N 1
ATOM 762 C CA . PRO A 1 98 ? -3.658 6.496 17.956 1.00 88.25 98 PRO A CA 1
ATOM 763 C C . PRO A 1 98 ? -5.010 5.999 17.415 1.00 88.25 98 PRO A C 1
ATOM 765 O O . PRO A 1 98 ? -5.681 5.185 18.045 1.00 88.25 98 PRO A O 1
ATOM 768 N N . ARG A 1 99 ? -5.419 6.474 16.230 1.00 89.31 99 ARG A N 1
ATOM 769 C CA . ARG A 1 99 ? -6.619 6.019 15.520 1.00 89.31 99 ARG A CA 1
ATOM 770 C C . ARG A 1 99 ? -6.501 4.613 14.919 1.00 89.31 99 ARG A C 1
ATOM 772 O O . ARG A 1 99 ? -7.535 4.035 14.589 1.00 89.31 99 ARG A O 1
ATOM 779 N N . ILE A 1 100 ? -5.281 4.125 14.681 1.00 91.69 100 ILE A N 1
ATOM 780 C CA . ILE A 1 100 ? -5.019 2.842 14.023 1.00 91.69 100 ILE A CA 1
ATOM 781 C C . ILE A 1 100 ? -4.787 1.790 15.105 1.00 91.69 100 ILE A C 1
ATOM 783 O O . ILE A 1 100 ? -3.792 1.828 15.823 1.00 91.69 100 ILE A O 1
ATOM 787 N N . VAL A 1 101 ? -5.685 0.816 15.189 1.00 92.31 101 VAL A N 1
ATOM 788 C CA . VAL A 1 101 ? -5.541 -0.343 16.067 1.00 92.31 101 VAL A CA 1
ATOM 789 C C . VAL A 1 101 ? -4.746 -1.422 15.337 1.00 92.31 101 VAL A C 1
ATOM 791 O O . VAL A 1 101 ? -5.121 -1.865 14.246 1.00 92.31 101 VAL A O 1
ATOM 794 N N . VAL A 1 102 ? -3.644 -1.850 15.948 1.00 92.56 102 VAL A N 1
ATOM 795 C CA . VAL A 1 102 ? -2.740 -2.867 15.400 1.00 92.56 102 VAL A CA 1
ATOM 796 C C . VAL A 1 102 ? -3.088 -4.242 15.970 1.00 92.56 102 VAL A C 1
ATOM 798 O O . VAL A 1 102 ? -3.206 -4.393 17.182 1.00 92.56 102 VAL A O 1
ATOM 801 N N . ASN A 1 103 ? -3.217 -5.246 15.098 1.00 92.00 103 ASN A N 1
ATOM 802 C CA . ASN A 1 103 ? -3.468 -6.654 15.440 1.00 92.00 103 ASN A CA 1
ATOM 803 C C . ASN A 1 103 ? -4.600 -6.854 16.474 1.00 92.00 103 ASN A C 1
ATOM 805 O O . ASN A 1 103 ? -4.366 -7.458 17.530 1.00 92.00 103 ASN A O 1
ATOM 809 N N . PRO A 1 104 ? -5.820 -6.352 16.198 1.00 89.19 104 PRO A N 1
ATOM 810 C CA . PRO A 1 104 ? -6.922 -6.459 17.140 1.00 89.19 104 PRO A CA 1
ATOM 811 C C . PRO A 1 104 ? -7.261 -7.928 17.411 1.00 89.19 104 PRO A C 1
ATOM 813 O O . PRO A 1 104 ? -7.296 -8.759 16.502 1.00 89.19 104 PRO A O 1
ATOM 816 N N . GLN A 1 105 ? -7.521 -8.237 18.678 1.00 81.94 105 GLN A N 1
ATOM 817 C CA . GLN A 1 105 ? -7.958 -9.564 19.095 1.00 81.94 105 GLN A CA 1
ATOM 818 C C . GLN A 1 105 ? -9.487 -9.646 19.081 1.00 81.94 105 GLN A C 1
ATOM 820 O O . GLN A 1 105 ? -10.153 -8.654 19.395 1.00 81.94 105 GLN A O 1
ATOM 825 N N . PRO A 1 106 ? -10.061 -10.815 18.752 1.00 74.19 106 PRO A N 1
ATOM 826 C CA . PRO A 1 106 ? -11.491 -11.027 18.895 1.00 74.19 106 PRO A CA 1
ATOM 827 C C . PRO A 1 106 ? -11.847 -10.969 20.386 1.00 74.19 106 PRO A C 1
ATOM 829 O O . PRO A 1 106 ? -11.437 -11.819 21.172 1.00 74.19 106 PRO A O 1
ATOM 832 N N . SER A 1 107 ? -12.591 -9.938 20.783 1.00 72.94 107 SER A N 1
ATOM 833 C CA . SER A 1 107 ? -13.081 -9.752 22.149 1.00 72.94 107 SER A CA 1
ATOM 834 C C . SER A 1 107 ? -14.594 -9.545 22.116 1.00 72.94 107 SER A C 1
ATOM 836 O O . SER A 1 107 ? -15.059 -8.735 21.309 1.00 72.94 107 SER A O 1
ATOM 838 N N . PRO A 1 108 ? -15.368 -10.204 23.000 1.00 64.25 108 PRO A N 1
ATOM 839 C CA . PRO A 1 108 ? -16.811 -9.985 23.099 1.00 64.25 108 PRO A CA 1
ATOM 840 C C . PRO A 1 108 ? -17.172 -8.550 23.522 1.00 64.25 108 PRO A C 1
ATOM 842 O O . PRO A 1 108 ? -18.290 -8.112 23.281 1.00 64.25 108 PRO A O 1
ATOM 845 N N . PHE A 1 109 ? -16.227 -7.801 24.102 1.00 66.56 109 PHE A N 1
ATOM 846 C CA . PHE A 1 109 ? -16.401 -6.395 24.489 1.00 66.56 109 PHE A CA 1
ATOM 847 C C . PHE A 1 109 ? -15.839 -5.399 23.454 1.00 66.56 109 PHE A C 1
ATOM 849 O O . PHE A 1 109 ? -15.831 -4.191 23.694 1.00 66.56 109 PHE A O 1
ATOM 856 N N . GLY A 1 110 ? -15.351 -5.887 22.306 1.00 62.94 110 GLY A N 1
ATOM 857 C CA . GLY A 1 110 ? -14.672 -5.066 21.302 1.00 62.94 110 GLY A CA 1
ATOM 858 C C . GLY A 1 110 ? -13.347 -4.470 21.800 1.00 62.94 110 GLY A C 1
ATOM 859 O O . GLY A 1 110 ? -12.818 -4.851 22.847 1.00 62.94 110 GLY A O 1
ATOM 860 N N . TYR A 1 111 ? -12.790 -3.528 21.036 1.00 65.06 111 TYR A N 1
ATOM 861 C CA . TYR A 1 111 ? -11.624 -2.731 21.426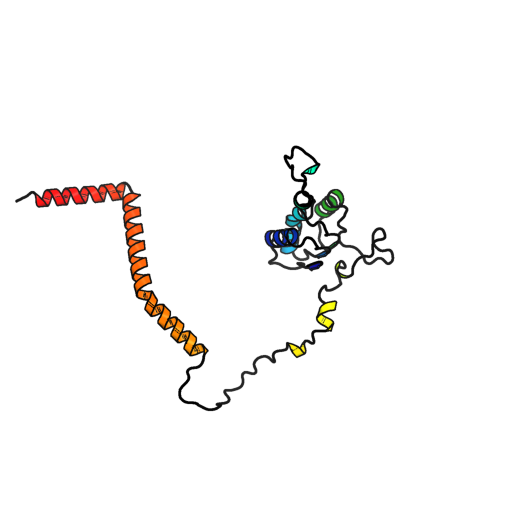 1.00 65.06 111 TYR A CA 1
ATOM 862 C C . TYR A 1 111 ? -12.077 -1.300 21.742 1.00 65.06 111 TYR A C 1
ATOM 864 O O . TYR A 1 111 ? -12.605 -0.619 20.867 1.00 65.06 111 TYR A O 1
ATOM 872 N N . ARG A 1 112 ? -11.899 -0.835 22.991 1.00 69.19 112 ARG A N 1
ATOM 873 C CA . ARG A 1 112 ? -12.394 0.479 23.472 1.00 69.19 112 ARG A CA 1
ATOM 874 C C . ARG A 1 112 ? -13.881 0.745 23.142 1.00 69.19 112 ARG A C 1
ATOM 876 O O . ARG A 1 112 ? -14.249 1.867 22.814 1.00 69.19 112 ARG A O 1
ATOM 883 N N . GLY A 1 113 ? -14.730 -0.283 23.203 1.00 68.56 113 GLY A N 1
ATOM 884 C CA . GLY A 1 113 ? -16.159 -0.169 22.881 1.00 68.56 113 GLY A CA 1
ATOM 885 C C . GLY A 1 113 ? -16.488 -0.121 21.383 1.00 68.56 113 GLY A C 1
ATOM 886 O O . GLY A 1 113 ? -17.652 0.038 21.031 1.00 68.56 113 GLY A O 1
ATOM 887 N N . VAL A 1 114 ? -15.495 -0.281 20.499 1.00 75.31 114 VAL A N 1
ATOM 888 C CA . VAL A 1 114 ? -15.689 -0.432 19.051 1.00 75.31 114 VAL A CA 1
ATOM 889 C C . VAL A 1 114 ? -15.599 -1.912 18.685 1.00 75.31 114 VAL A C 1
ATOM 891 O O . VAL A 1 114 ? -14.626 -2.592 19.028 1.00 75.31 114 VAL A O 1
ATOM 894 N N . GLU A 1 115 ? -16.610 -2.421 17.983 1.00 82.00 115 GLU A N 1
ATOM 895 C CA . GLU A 1 115 ? -16.607 -3.791 17.471 1.00 82.00 115 GLU A CA 1
ATOM 896 C C . GLU A 1 115 ? -15.494 -3.968 16.426 1.00 82.00 115 GLU A C 1
ATOM 898 O O . GLU A 1 115 ? -15.340 -3.158 15.509 1.00 82.00 115 GLU A O 1
ATOM 903 N N . VAL A 1 116 ? -14.694 -5.027 16.572 1.00 85.88 116 VAL A N 1
ATOM 904 C CA . VAL A 1 116 ? -13.612 -5.337 15.632 1.00 85.88 116 VAL A CA 1
ATOM 905 C C . VAL A 1 116 ? -14.228 -5.969 14.380 1.00 85.88 116 VAL A C 1
ATOM 907 O O . VAL A 1 116 ? -14.806 -7.056 14.475 1.00 85.88 116 VAL A O 1
ATOM 910 N N . PRO A 1 117 ? -14.104 -5.351 13.192 1.00 88.25 117 PRO A N 1
ATOM 911 C CA . PRO A 1 117 ? -14.677 -5.914 11.981 1.00 88.25 117 PRO A CA 1
ATOM 912 C C . PRO A 1 117 ? -13.979 -7.224 11.617 1.00 88.25 117 PRO A C 1
ATOM 914 O O . PRO A 1 117 ? -12.760 -7.351 11.733 1.00 88.25 117 PRO A O 1
ATOM 917 N N . ARG A 1 118 ? -14.743 -8.186 11.085 1.00 84.62 118 ARG A N 1
ATOM 918 C CA . ARG A 1 118 ? -14.237 -9.524 10.722 1.00 84.62 118 ARG A CA 1
ATOM 919 C C . ARG A 1 118 ? -12.978 -9.484 9.850 1.00 84.62 118 ARG A C 1
ATOM 921 O O . ARG A 1 118 ? -12.064 -10.268 10.072 1.00 84.62 118 ARG A O 1
ATOM 928 N N . GLY A 1 119 ? -12.902 -8.552 8.898 1.00 85.25 119 GLY A N 1
ATOM 929 C CA . GLY A 1 119 ? -11.749 -8.413 8.002 1.00 85.25 119 GLY A CA 1
ATOM 930 C C . GLY A 1 119 ? -10.443 -8.006 8.699 1.00 85.25 119 GLY A C 1
ATOM 931 O O . GLY A 1 119 ? -9.364 -8.259 8.161 1.00 85.25 119 GLY A O 1
ATOM 932 N N . ALA A 1 120 ? -10.522 -7.423 9.900 1.00 87.56 120 ALA A N 1
ATOM 933 C CA . ALA A 1 120 ? -9.369 -7.037 10.712 1.00 87.56 120 ALA A CA 1
ATOM 934 C C . ALA A 1 120 ? -8.801 -8.199 11.546 1.00 87.56 120 ALA A C 1
ATOM 936 O O . ALA A 1 120 ? -7.766 -8.038 12.188 1.00 87.56 120 ALA A O 1
ATOM 937 N N . LEU A 1 121 ? -9.440 -9.372 11.530 1.00 86.38 121 LEU A N 1
ATOM 938 C CA . LEU A 1 121 ? -8.949 -10.563 12.217 1.00 86.38 121 LEU A CA 1
ATOM 939 C C . LEU A 1 121 ? -7.974 -11.335 11.322 1.00 86.38 121 LEU A C 1
ATOM 941 O O . LEU A 1 121 ? -8.258 -11.595 10.152 1.00 86.38 121 LEU A O 1
ATOM 945 N N . ALA A 1 122 ? -6.831 -11.739 11.881 1.00 80.38 122 ALA A N 1
ATOM 946 C CA . ALA A 1 122 ? -5.759 -12.407 11.138 1.00 80.38 122 ALA A CA 1
ATOM 947 C C . ALA A 1 122 ? -6.175 -13.757 10.517 1.00 80.38 122 ALA A C 1
ATOM 949 O O . ALA A 1 122 ? -5.646 -14.125 9.468 1.00 80.38 122 ALA A O 1
ATOM 950 N N . ASP A 1 123 ? -7.152 -14.440 11.109 1.00 78.81 123 ASP A N 1
ATOM 951 C CA . ASP A 1 123 ? -7.558 -15.793 10.708 1.00 78.81 123 ASP A CA 1
ATOM 952 C C . ASP A 1 123 ? -8.730 -15.818 9.716 1.00 78.81 123 ASP A C 1
ATOM 954 O O . ASP A 1 123 ? -9.089 -16.872 9.198 1.00 78.81 123 ASP A O 1
ATOM 958 N N . VAL A 1 124 ? -9.326 -14.660 9.419 1.00 79.88 124 VAL A N 1
ATOM 959 C CA . VAL A 1 124 ? -10.463 -14.549 8.495 1.00 79.88 124 VAL A CA 1
ATOM 960 C C . VAL A 1 124 ? -9.962 -14.201 7.095 1.00 79.88 124 VAL A C 1
ATOM 962 O O . VAL A 1 124 ? -9.177 -13.261 6.938 1.00 79.88 124 VAL A O 1
ATOM 965 N N . SER A 1 125 ? -10.419 -14.926 6.072 1.00 75.81 125 SER A N 1
ATOM 966 C CA . SER A 1 125 ? -10.180 -14.580 4.666 1.00 75.81 125 SER A CA 1
ATOM 967 C C . SER A 1 125 ? -11.098 -13.428 4.237 1.00 75.81 125 SER A C 1
ATOM 969 O O . SER A 1 125 ? -12.272 -13.376 4.603 1.00 75.81 125 SER A O 1
ATOM 971 N N . LEU A 1 126 ? -10.540 -12.461 3.500 1.00 75.31 126 LEU A N 1
ATOM 972 C CA . LEU A 1 126 ? -11.269 -11.258 3.076 1.00 75.31 126 LEU A CA 1
ATOM 973 C C . LEU A 1 126 ? -12.278 -11.544 1.953 1.00 75.31 126 LEU A C 1
ATOM 975 O O . LEU A 1 126 ? -13.280 -10.839 1.852 1.00 75.31 126 LEU A O 1
ATOM 979 N N . ASP A 1 127 ? -12.030 -12.577 1.145 1.00 70.00 127 ASP A N 1
ATOM 980 C CA . ASP A 1 127 ? -12.806 -12.879 -0.064 1.00 70.00 127 ASP A CA 1
ATOM 981 C C . ASP A 1 127 ? -13.955 -13.872 0.194 1.00 70.00 127 ASP A C 1
ATOM 983 O O . ASP A 1 127 ? -14.873 -13.997 -0.619 1.00 70.00 127 ASP A O 1
ATOM 987 N N . ASP A 1 128 ? -13.957 -14.540 1.352 1.00 63.44 128 ASP A N 1
ATOM 988 C CA . ASP A 1 128 ? -14.942 -15.569 1.720 1.00 63.44 128 ASP A CA 1
ATOM 989 C C . ASP A 1 128 ? -16.415 -15.145 1.571 1.00 63.44 128 ASP A C 1
ATOM 991 O O . ASP A 1 128 ? -17.224 -15.980 1.161 1.00 63.44 128 ASP A O 1
ATOM 995 N N . PRO A 1 129 ? -16.828 -13.897 1.879 1.00 61.34 129 PRO A N 1
ATOM 996 C CA . PRO A 1 129 ? -18.219 -13.489 1.698 1.00 61.34 129 PRO A CA 1
ATOM 997 C C . PRO A 1 129 ? -18.632 -13.414 0.223 1.00 61.34 129 PRO A C 1
ATOM 999 O O . PRO A 1 129 ? -19.782 -13.697 -0.089 1.00 61.34 129 PRO A O 1
ATOM 1002 N N . VAL A 1 130 ? -17.706 -13.047 -0.671 1.00 58.44 130 VAL A N 1
ATOM 1003 C CA . VAL A 1 130 ? -17.967 -12.845 -2.108 1.00 58.44 130 VAL A CA 1
ATOM 1004 C C . VAL A 1 130 ? -17.969 -14.173 -2.861 1.00 58.44 130 VAL A C 1
ATOM 1006 O O . VAL A 1 130 ? -18.769 -14.373 -3.769 1.00 58.44 130 VAL A O 1
ATOM 1009 N N . VAL A 1 131 ? -17.105 -15.113 -2.471 1.00 57.44 131 VAL A N 1
ATOM 1010 C CA . VAL A 1 131 ? -16.931 -16.385 -3.193 1.00 57.44 131 VAL A CA 1
ATOM 1011 C C . VAL A 1 131 ? -18.069 -17.382 -2.923 1.00 57.44 131 VAL A C 1
ATOM 1013 O O . VAL A 1 131 ? -18.239 -18.331 -3.683 1.00 57.44 131 VAL A O 1
ATOM 1016 N N . LYS A 1 132 ? -18.916 -17.162 -1.905 1.00 58.22 132 LYS A N 1
ATOM 1017 C CA . LYS A 1 132 ? -20.061 -18.049 -1.607 1.00 58.22 132 LYS A CA 1
ATOM 1018 C C . LYS A 1 132 ? -21.076 -18.172 -2.745 1.00 58.22 132 LYS A C 1
ATOM 1020 O O . LYS A 1 132 ? -21.741 -19.200 -2.831 1.00 58.22 132 LYS A O 1
ATOM 1025 N N . GLU A 1 133 ? -21.186 -17.165 -3.607 1.00 57.44 133 GLU A N 1
ATOM 1026 C CA . GLU A 1 133 ? -22.100 -17.174 -4.760 1.00 57.44 133 GLU A CA 1
ATOM 1027 C C . GLU A 1 133 ? -21.410 -17.564 -6.075 1.00 57.44 133 GLU A C 1
ATOM 1029 O O . GLU A 1 133 ? -22.065 -17.742 -7.101 1.00 57.44 133 GLU A O 1
ATOM 1034 N N . VAL A 1 134 ? -20.086 -17.723 -6.062 1.00 61.94 134 VAL A N 1
ATOM 1035 C CA . VAL A 1 134 ? -19.301 -18.024 -7.257 1.00 61.94 134 VAL A CA 1
ATOM 1036 C C . VAL A 1 134 ? -18.987 -19.518 -7.268 1.00 61.94 134 VAL A C 1
ATOM 1038 O O . VAL A 1 134 ? -17.944 -19.941 -6.775 1.00 61.94 134 VAL A O 1
ATOM 1041 N N . ASP A 1 135 ? -19.881 -20.334 -7.835 1.00 68.38 135 ASP A N 1
ATOM 1042 C CA . ASP A 1 135 ? -19.652 -21.781 -7.962 1.00 68.38 135 ASP A CA 1
ATOM 1043 C C . ASP A 1 135 ? -18.384 -22.040 -8.801 1.00 68.38 135 ASP A C 1
ATOM 1045 O O . ASP A 1 135 ? -18.372 -21.692 -9.987 1.00 68.38 135 ASP A O 1
ATOM 1049 N N . PRO A 1 136 ? -17.334 -22.677 -8.242 1.00 68.25 136 PRO A N 1
ATOM 1050 C CA . PRO A 1 136 ? -16.124 -23.080 -8.958 1.00 68.25 136 PRO A CA 1
ATOM 1051 C C . PRO A 1 136 ? -16.374 -23.774 -10.293 1.00 68.25 136 PRO A C 1
ATOM 1053 O O . PRO A 1 136 ? -15.596 -23.627 -11.234 1.00 68.25 136 PRO A O 1
ATOM 1056 N N . LYS A 1 137 ? -17.483 -24.511 -10.402 1.00 68.50 137 LYS A N 1
ATOM 1057 C CA . LYS A 1 137 ? -17.850 -25.236 -11.618 1.00 68.50 137 LYS A CA 1
ATOM 1058 C C . LYS A 1 137 ? -18.274 -24.318 -12.761 1.00 68.50 137 LYS A C 1
ATOM 1060 O O . LYS A 1 137 ? -18.130 -24.713 -13.912 1.00 68.50 137 LYS A O 1
ATOM 1065 N N . THR A 1 138 ? -18.756 -23.108 -12.473 1.00 67.50 138 THR A N 1
ATOM 1066 C CA . THR A 1 138 ? -19.203 -22.160 -13.511 1.00 67.50 138 THR A CA 1
ATOM 1067 C C . THR A 1 138 ? -18.040 -21.550 -14.300 1.00 67.50 138 THR A C 1
ATOM 1069 O O . THR A 1 138 ? -18.220 -21.174 -15.454 1.00 67.50 138 THR A O 1
ATOM 1072 N N . TRP A 1 139 ? -16.837 -21.505 -13.720 1.00 65.75 139 TRP A N 1
ATOM 1073 C CA . TRP A 1 139 ? -15.607 -20.996 -14.347 1.00 65.75 139 TRP A CA 1
ATOM 1074 C C . TRP A 1 139 ? -14.513 -22.058 -14.489 1.00 65.75 139 TRP A C 1
ATOM 1076 O O . TRP A 1 139 ? -13.446 -21.773 -15.040 1.00 65.75 139 TRP A O 1
ATOM 1086 N N . ALA A 1 140 ? -14.778 -23.294 -14.059 1.00 60.59 140 ALA A N 1
ATOM 1087 C CA . ALA A 1 140 ? -14.006 -24.457 -14.457 1.00 60.59 140 ALA A CA 1
ATOM 1088 C C . ALA A 1 140 ? -14.171 -24.655 -15.969 1.00 60.59 140 ALA A C 1
ATOM 1090 O O . ALA A 1 140 ? -15.000 -25.432 -16.439 1.00 60.59 140 ALA A O 1
ATOM 1091 N N . VAL A 1 141 ? -13.353 -23.952 -16.752 1.00 62.12 141 VAL A N 1
ATOM 1092 C CA . VAL A 1 141 ? -13.037 -24.364 -18.113 1.00 62.12 141 VAL A CA 1
ATOM 1093 C C . VAL A 1 141 ? -12.469 -25.763 -17.949 1.00 62.12 141 VAL A C 1
ATOM 1095 O O . VAL A 1 141 ? -11.353 -25.903 -17.447 1.00 62.12 141 VAL A O 1
ATOM 1098 N N . SER A 1 142 ? -13.257 -26.797 -18.275 1.00 55.22 142 SER A N 1
ATOM 1099 C CA . SER A 1 142 ? -12.734 -28.152 -18.415 1.00 55.22 142 SER A CA 1
ATOM 1100 C C . SER A 1 142 ? -11.468 -28.009 -19.232 1.00 55.22 142 SER A C 1
ATOM 1102 O O . SER A 1 142 ? -11.534 -27.581 -20.388 1.00 55.22 142 SER A O 1
ATOM 1104 N N . GLY A 1 143 ? -10.325 -28.233 -18.573 1.00 46.88 143 GLY A N 1
ATOM 1105 C CA . GLY A 1 143 ? -9.019 -28.059 -19.182 1.00 46.88 143 GLY A CA 1
ATOM 1106 C C . GLY A 1 143 ? -9.080 -28.728 -20.534 1.00 46.88 143 GLY A C 1
ATOM 1107 O O . GLY A 1 143 ? -9.611 -29.836 -20.605 1.00 46.88 143 GLY A O 1
ATOM 1108 N N . PHE A 1 144 ? -8.664 -27.996 -21.573 1.00 48.16 144 PHE A N 1
ATOM 1109 C CA . PHE A 1 144 ? -8.626 -28.451 -22.956 1.00 48.16 144 PHE A CA 1
ATOM 1110 C C . PHE A 1 144 ? -8.311 -29.945 -22.958 1.00 48.16 144 PHE A C 1
ATOM 1112 O O . PHE A 1 144 ? -7.156 -30.348 -22.809 1.00 48.16 144 PHE A O 1
ATOM 1119 N N . ALA A 1 145 ? -9.349 -30.777 -23.089 1.00 44.44 145 ALA A N 1
ATOM 1120 C CA . ALA A 1 145 ? -9.134 -32.122 -23.544 1.00 44.44 145 ALA A CA 1
ATOM 1121 C C . ALA A 1 145 ? -8.444 -31.877 -24.874 1.00 44.44 145 ALA A C 1
ATOM 1123 O O . ALA A 1 145 ? -8.995 -31.173 -25.729 1.00 44.44 145 ALA A O 1
ATOM 1124 N N . VAL A 1 146 ? -7.202 -32.340 -25.001 1.00 47.41 146 VAL A N 1
ATOM 1125 C CA . VAL A 1 146 ? -6.536 -32.459 -26.289 1.00 47.41 146 VAL A CA 1
ATOM 1126 C C . VAL A 1 146 ? -7.444 -33.385 -27.079 1.00 47.41 146 VAL A C 1
ATOM 1128 O O . VAL A 1 146 ? -7.340 -34.607 -27.020 1.00 47.41 146 VAL A O 1
ATOM 1131 N N . ARG A 1 147 ? -8.460 -32.792 -27.706 1.00 40.19 147 ARG A N 1
ATOM 1132 C CA . ARG A 1 147 ? -9.399 -33.483 -28.551 1.00 40.19 147 ARG A CA 1
ATOM 1133 C C . ARG A 1 147 ? -8.537 -33.817 -29.738 1.00 40.19 147 ARG A C 1
ATOM 1135 O O . ARG A 1 147 ? -8.215 -32.935 -30.533 1.00 40.19 147 ARG A O 1
ATOM 1142 N N . ALA A 1 148 ? -8.092 -35.072 -29.765 1.00 45.72 148 ALA A N 1
ATOM 1143 C CA . ALA A 1 148 ? -7.592 -35.714 -30.958 1.00 45.72 148 ALA A CA 1
ATOM 1144 C C . ALA A 1 148 ? -8.420 -35.170 -32.117 1.00 45.72 148 ALA A C 1
ATOM 1146 O O . ALA A 1 148 ? -9.655 -35.229 -32.079 1.00 45.72 148 ALA A O 1
ATOM 1147 N N . THR A 1 149 ? -7.707 -34.514 -33.026 1.00 48.09 149 THR A N 1
ATOM 1148 C CA . THR A 1 149 ? -8.164 -33.888 -34.259 1.00 48.09 149 THR A CA 1
ATOM 1149 C C . THR A 1 149 ? -9.387 -34.610 -34.797 1.00 48.09 149 THR A C 1
ATOM 1151 O O . THR A 1 149 ? -9.290 -35.594 -35.522 1.00 48.09 149 THR A O 1
ATOM 1154 N N . SER A 1 150 ? -10.564 -34.127 -34.404 1.00 41.16 150 SER A N 1
ATOM 1155 C CA . SER A 1 150 ? -11.804 -34.507 -35.050 1.00 41.16 150 SER A CA 1
ATOM 1156 C C . SER A 1 150 ? -11.805 -33.685 -36.322 1.00 41.16 150 SER A C 1
ATOM 1158 O O . SER A 1 150 ? -12.056 -32.481 -36.287 1.00 41.16 150 SER A O 1
ATOM 1160 N N . ALA A 1 151 ? -11.379 -34.325 -37.410 1.00 53.31 151 ALA A N 1
ATOM 1161 C CA . ALA A 1 151 ? -11.472 -33.804 -38.758 1.00 53.31 151 ALA A CA 1
ATOM 1162 C C . ALA A 1 151 ? -12.935 -33.421 -39.018 1.00 53.31 151 ALA A C 1
ATOM 1164 O O . ALA A 1 151 ? -13.762 -34.269 -39.340 1.00 53.31 151 ALA A O 1
ATOM 1165 N N . SER A 1 152 ? -13.263 -32.148 -38.808 1.00 44.47 152 SER A N 1
ATOM 1166 C CA . SER A 1 152 ? -14.580 -31.604 -39.101 1.00 44.47 152 SER A CA 1
ATOM 1167 C C . SER A 1 152 ? -14.455 -30.724 -40.331 1.00 44.47 152 SER A C 1
ATOM 1169 O O . SER A 1 152 ? -13.849 -29.658 -40.283 1.00 44.47 152 SER A O 1
ATOM 1171 N N . SER A 1 153 ? -14.997 -31.261 -41.423 1.00 46.47 153 SER A N 1
ATOM 1172 C CA . SER A 1 153 ? -15.360 -30.621 -42.689 1.00 46.47 153 SER A CA 1
ATOM 1173 C C . SER A 1 153 ? -14.398 -29.559 -43.232 1.00 46.47 153 SER A C 1
ATOM 1175 O O . SER A 1 153 ? -14.472 -28.377 -42.900 1.00 46.47 153 SER A O 1
ATOM 1177 N N . LEU A 1 154 ? -13.574 -29.992 -44.183 1.00 46.59 154 LEU A N 1
ATOM 1178 C CA . LEU A 1 154 ? -12.938 -29.131 -45.173 1.00 46.59 154 LEU A CA 1
ATOM 1179 C C . LEU A 1 154 ? -14.009 -28.321 -45.928 1.00 46.59 154 LEU A C 1
ATOM 1181 O O . LEU A 1 154 ? -14.685 -28.860 -46.803 1.00 46.59 154 LEU A O 1
ATOM 1185 N N . SER A 1 155 ? -14.126 -27.024 -45.640 1.00 51.91 155 SER A N 1
ATOM 1186 C CA . SER A 1 155 ? -14.374 -26.046 -46.699 1.00 51.91 155 SER A CA 1
ATOM 1187 C C . SER 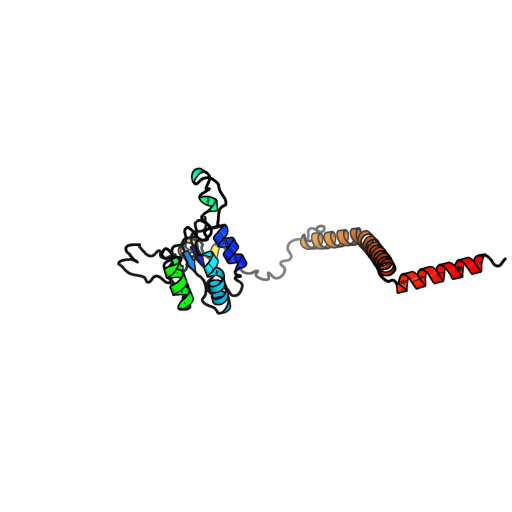A 1 155 ? -13.002 -25.663 -47.282 1.00 51.91 155 SER A C 1
ATOM 1189 O O . SER A 1 155 ? -12.105 -25.244 -46.544 1.00 51.91 155 SER A O 1
ATOM 1191 N N . PRO A 1 156 ? -12.757 -25.870 -48.586 1.00 54.97 156 PRO A N 1
ATOM 1192 C CA . PRO A 1 156 ? -11.431 -25.708 -49.163 1.00 54.97 156 PRO A CA 1
ATOM 1193 C C . PRO A 1 156 ? -11.209 -24.245 -49.556 1.00 54.97 156 PRO A C 1
ATOM 1195 O O . PRO A 1 156 ? -11.252 -23.931 -50.737 1.00 54.97 156 PRO A O 1
ATOM 1198 N N . ALA A 1 157 ? -11.017 -23.329 -48.599 1.00 61.91 157 ALA A N 1
ATOM 1199 C CA . ALA A 1 157 ? -10.568 -21.970 -48.954 1.00 61.91 157 ALA A CA 1
ATOM 1200 C C . ALA A 1 157 ? -10.049 -21.091 -47.809 1.00 61.91 157 ALA A C 1
ATOM 1202 O O . ALA A 1 157 ? -9.351 -20.117 -48.089 1.00 61.91 157 ALA A O 1
ATOM 1203 N N . GLU A 1 158 ? -10.371 -21.354 -46.541 1.00 71.44 158 GLU A N 1
ATOM 1204 C CA . GLU A 1 158 ? -10.099 -20.362 -45.497 1.00 71.44 158 GLU A CA 1
ATOM 1205 C C . GLU A 1 158 ? -8.978 -20.775 -44.547 1.00 71.44 158 GLU A C 1
ATOM 1207 O O . GLU A 1 158 ? -9.108 -21.697 -43.746 1.00 71.44 158 GLU A O 1
ATOM 1212 N N . LEU A 1 159 ? -7.862 -20.041 -44.621 1.00 78.56 159 LEU A N 1
ATOM 1213 C CA . LEU A 1 159 ? -6.761 -20.164 -43.670 1.00 78.56 159 LEU A CA 1
ATOM 1214 C C . LEU A 1 159 ? -7.271 -19.962 -42.228 1.00 78.56 159 LEU A C 1
ATOM 1216 O O . LEU A 1 159 ? -8.055 -19.033 -41.989 1.00 78.56 159 LEU A O 1
ATOM 1220 N N . PRO A 1 160 ? -6.800 -20.762 -41.252 1.00 87.69 160 PRO A N 1
ATOM 1221 C CA . PRO A 1 160 ? -7.102 -20.548 -39.841 1.00 87.69 160 PRO A CA 1
ATOM 1222 C C . PRO A 1 160 ? -6.801 -19.107 -39.417 1.00 87.69 160 PRO A C 1
ATOM 1224 O O . PRO A 1 160 ? -5.821 -18.510 -39.860 1.00 87.69 160 PRO A O 1
ATOM 1227 N N . VAL A 1 161 ? -7.614 -18.547 -38.519 1.00 81.44 161 VAL A N 1
ATOM 1228 C CA . VAL A 1 161 ? -7.479 -17.149 -38.063 1.00 81.44 161 VAL A CA 1
ATOM 1229 C C . VAL A 1 161 ? -6.062 -16.841 -37.557 1.00 81.44 161 VAL A C 1
ATOM 1231 O O . VAL A 1 161 ? -5.499 -15.804 -37.899 1.00 81.44 161 VAL A O 1
ATOM 1234 N N . ALA A 1 162 ? -5.444 -17.763 -36.815 1.00 85.81 162 ALA A N 1
ATOM 1235 C CA . ALA A 1 162 ? -4.064 -17.623 -36.346 1.00 85.81 162 ALA A CA 1
ATOM 1236 C C . ALA A 1 162 ? -3.049 -17.495 -37.499 1.00 85.81 162 ALA A C 1
ATOM 1238 O O . ALA A 1 162 ? -2.117 -16.694 -37.427 1.00 85.81 162 ALA A O 1
ATOM 1239 N N . GLU A 1 163 ? -3.265 -18.230 -38.589 1.00 88.31 163 GLU A N 1
ATOM 1240 C CA . GLU A 1 163 ? -2.406 -18.186 -39.769 1.00 88.31 163 GLU A CA 1
ATOM 1241 C C . GLU A 1 163 ? -2.588 -16.873 -40.543 1.00 88.31 163 GLU A C 1
ATOM 1243 O O . GLU A 1 163 ? -1.608 -16.277 -40.990 1.00 88.31 163 GLU A O 1
ATOM 1248 N N . LYS A 1 164 ? -3.818 -16.342 -40.595 1.00 90.50 164 LYS A N 1
ATOM 1249 C CA . LYS A 1 164 ? -4.100 -15.002 -41.140 1.00 90.50 164 LYS A CA 1
ATOM 1250 C C . LYS A 1 164 ? -3.327 -13.913 -40.376 1.00 90.50 164 LYS A C 1
ATOM 1252 O O . LYS A 1 164 ? -2.709 -13.052 -41.001 1.00 90.50 164 LYS A O 1
ATOM 1257 N N . PHE A 1 165 ? -3.284 -13.973 -39.041 1.00 93.88 165 PHE A N 1
ATOM 1258 C CA . PHE A 1 165 ? -2.491 -13.036 -38.229 1.00 93.88 165 PHE A CA 1
ATOM 1259 C C . PHE A 1 165 ? -0.982 -13.181 -38.453 1.00 93.88 165 PHE A C 1
ATOM 1261 O O . PHE A 1 165 ? -0.277 -12.172 -38.544 1.00 93.88 165 PHE A O 1
ATOM 1268 N N . ARG A 1 166 ? -0.487 -14.418 -38.579 1.00 94.50 166 ARG A N 1
ATOM 1269 C CA . ARG A 1 166 ? 0.927 -14.696 -38.865 1.00 94.50 166 ARG A CA 1
ATOM 1270 C C . ARG A 1 166 ? 1.353 -14.071 -40.193 1.00 94.50 166 ARG A C 1
ATOM 1272 O O . ARG A 1 166 ? 2.365 -13.374 -40.241 1.00 94.50 166 ARG A O 1
ATOM 1279 N N . LEU A 1 167 ? 0.553 -14.256 -41.243 1.00 94.06 167 LEU A N 1
ATOM 1280 C CA . LEU A 1 167 ? 0.817 -13.685 -42.565 1.00 94.06 167 LEU A CA 1
ATOM 1281 C C . LEU A 1 167 ? 0.721 -12.156 -42.562 1.00 94.06 167 LEU A C 1
ATOM 1283 O O . LEU A 1 167 ? 1.626 -11.499 -43.071 1.00 94.06 167 LEU A O 1
ATOM 1287 N N . ALA A 1 168 ? -0.294 -11.580 -41.909 1.00 93.44 168 ALA A N 1
ATOM 1288 C CA . ALA A 1 168 ? -0.439 -10.128 -41.793 1.00 93.44 168 ALA A CA 1
ATOM 1289 C C . ALA A 1 168 ? 0.749 -9.472 -41.062 1.00 93.44 168 ALA A C 1
ATOM 1291 O O . ALA A 1 168 ? 1.175 -8.366 -41.410 1.00 93.44 168 ALA A O 1
ATOM 1292 N N . PHE A 1 169 ? 1.316 -10.151 -40.059 1.00 94.81 169 PHE A N 1
ATOM 1293 C CA . PHE A 1 169 ? 2.525 -9.688 -39.380 1.00 94.81 169 PHE A CA 1
ATOM 1294 C C . PHE A 1 169 ? 3.740 -9.699 -40.317 1.00 94.81 169 PHE A C 1
ATOM 1296 O O . PHE A 1 169 ? 4.439 -8.690 -40.414 1.00 94.81 169 PHE A O 1
ATOM 1303 N N . VAL A 1 170 ? 3.963 -10.798 -41.044 1.00 95.38 170 VAL A N 1
ATOM 1304 C CA . VAL A 1 170 ? 5.076 -10.932 -42.002 1.00 95.38 170 VAL A CA 1
ATOM 1305 C C . VAL A 1 170 ? 4.958 -9.915 -43.143 1.00 95.38 170 VAL A C 1
ATOM 1307 O O . VAL A 1 170 ? 5.936 -9.255 -43.497 1.00 95.38 170 VAL A O 1
ATOM 1310 N N . GLU A 1 171 ? 3.760 -9.711 -43.685 1.00 94.50 171 GLU A N 1
ATOM 1311 C CA . GLU A 1 171 ? 3.497 -8.713 -44.727 1.00 94.50 171 GLU A CA 1
ATOM 1312 C C . GLU A 1 171 ? 3.763 -7.283 -44.224 1.00 94.50 171 GLU A C 1
ATOM 1314 O O . GLU A 1 171 ? 4.422 -6.473 -44.883 1.00 94.50 171 GLU A O 1
ATOM 1319 N N . ARG A 1 172 ? 3.321 -6.957 -43.004 1.00 94.50 172 ARG A N 1
ATOM 1320 C CA . ARG A 1 172 ? 3.629 -5.661 -42.390 1.00 94.50 172 ARG A CA 1
ATOM 1321 C C . ARG A 1 172 ? 5.132 -5.471 -42.202 1.00 94.50 172 ARG A C 1
ATOM 1323 O O . ARG A 1 172 ? 5.627 -4.359 -42.402 1.00 94.50 172 ARG A O 1
ATOM 1330 N N . ASP A 1 173 ? 5.839 -6.518 -41.792 1.00 94.00 173 ASP A N 1
ATOM 1331 C CA . ASP A 1 173 ? 7.270 -6.448 -41.522 1.00 94.00 173 ASP A CA 1
ATOM 1332 C C . ASP A 1 173 ? 8.080 -6.237 -42.802 1.00 94.00 173 ASP A C 1
ATOM 1334 O O . ASP A 1 173 ? 8.899 -5.319 -42.871 1.00 94.00 173 ASP A O 1
ATOM 1338 N N . THR A 1 174 ? 7.758 -6.985 -43.859 1.00 94.88 174 THR A N 1
ATOM 1339 C CA . THR A 1 174 ? 8.358 -6.817 -45.192 1.00 94.88 174 THR A CA 1
ATOM 1340 C C . THR A 1 174 ? 8.094 -5.425 -45.766 1.00 94.88 174 THR A C 1
ATOM 1342 O O . THR A 1 174 ? 9.020 -4.788 -46.269 1.00 94.88 174 THR A O 1
ATOM 1345 N N . ARG A 1 175 ? 6.883 -4.873 -45.593 1.00 93.12 175 ARG A N 1
ATOM 1346 C CA . ARG A 1 175 ? 6.563 -3.490 -45.992 1.00 93.12 175 ARG A CA 1
ATOM 1347 C C . ARG A 1 175 ? 7.381 -2.443 -45.229 1.00 93.12 175 ARG A C 1
ATOM 1349 O O . ARG A 1 175 ? 7.725 -1.397 -45.778 1.00 93.12 175 ARG A O 1
ATOM 1356 N N . LEU A 1 176 ? 7.686 -2.689 -43.955 1.00 93.75 176 LEU A N 1
ATOM 1357 C CA . LEU A 1 176 ? 8.454 -1.761 -43.118 1.00 93.75 176 LEU A CA 1
ATOM 1358 C C . LEU A 1 176 ? 9.973 -1.957 -43.220 1.00 93.75 176 LEU A C 1
ATOM 1360 O O . LEU A 1 176 ? 10.714 -1.029 -42.881 1.00 93.75 176 LEU A O 1
ATOM 1364 N N . ALA A 1 177 ? 10.448 -3.104 -43.706 1.00 93.88 177 ALA A N 1
ATOM 1365 C CA . ALA A 1 177 ? 11.868 -3.437 -43.785 1.00 93.88 177 ALA A CA 1
ATOM 1366 C C . ALA A 1 177 ? 12.708 -2.395 -44.559 1.00 93.88 177 ALA A C 1
ATOM 1368 O O . ALA A 1 177 ? 13.726 -1.955 -44.014 1.00 93.88 177 ALA A O 1
ATOM 1369 N N . PRO A 1 178 ? 12.286 -1.874 -45.733 1.00 93.44 178 PRO A N 1
ATOM 1370 C CA . PRO A 1 178 ? 13.038 -0.830 -46.433 1.00 93.44 178 PRO A CA 1
ATOM 1371 C C . PRO A 1 178 ? 13.136 0.475 -45.634 1.00 93.44 178 PRO A C 1
ATOM 1373 O O . PRO A 1 178 ? 14.193 1.111 -45.597 1.00 93.44 178 PRO A O 1
ATOM 1376 N N . LYS A 1 179 ? 12.054 0.871 -44.946 1.00 94.44 179 LYS A N 1
ATOM 1377 C CA . LYS A 1 179 ? 12.030 2.078 -44.105 1.00 94.44 179 LYS A CA 1
ATOM 1378 C C . LYS A 1 179 ? 12.962 1.923 -42.907 1.00 94.44 179 LYS A C 1
ATOM 1380 O O . LYS A 1 179 ? 13.724 2.841 -42.613 1.00 94.44 179 LYS A O 1
ATOM 1385 N N . ARG A 1 180 ? 12.954 0.758 -42.252 1.00 90.94 180 ARG A N 1
ATOM 1386 C CA . ARG A 1 180 ? 13.879 0.450 -41.151 1.00 90.94 180 ARG A CA 1
ATOM 1387 C C . ARG A 1 180 ? 15.330 0.448 -41.623 1.00 90.94 180 ARG A C 1
ATOM 1389 O O . ARG A 1 180 ? 16.154 1.098 -40.991 1.00 90.94 180 ARG A O 1
ATOM 1396 N N . ALA A 1 181 ? 15.632 -0.176 -42.763 1.00 92.94 181 ALA A N 1
ATOM 1397 C CA . ALA A 1 181 ? 16.976 -0.180 -43.339 1.00 92.94 181 ALA A CA 1
ATOM 1398 C C . ALA A 1 181 ? 17.463 1.238 -43.692 1.00 92.94 181 ALA A C 1
ATOM 1400 O O . ALA A 1 181 ? 18.597 1.608 -43.384 1.00 92.94 181 ALA A O 1
ATOM 1401 N N . LYS A 1 182 ? 16.600 2.071 -44.292 1.00 94.50 182 LYS A N 1
ATOM 1402 C CA . LYS A 1 182 ? 16.919 3.473 -44.601 1.00 94.50 182 LYS A CA 1
ATOM 1403 C C . LYS A 1 182 ? 17.153 4.291 -43.330 1.00 94.50 182 LYS A C 1
ATOM 1405 O O . LYS A 1 182 ? 18.152 5.007 -43.254 1.00 94.50 182 LYS A O 1
ATOM 1410 N N . ASN A 1 183 ? 16.273 4.160 -42.339 1.00 93.69 183 ASN A N 1
ATOM 1411 C CA . ASN A 1 183 ? 16.396 4.859 -41.062 1.00 93.69 183 ASN A CA 1
ATOM 1412 C C . ASN A 1 183 ? 17.671 4.442 -40.320 1.00 93.69 183 ASN A C 1
ATOM 1414 O O . ASN A 1 183 ? 18.397 5.314 -39.856 1.00 93.69 183 ASN A O 1
ATOM 1418 N N . ALA A 1 184 ? 17.998 3.147 -40.285 1.00 92.81 184 ALA A N 1
ATOM 1419 C CA . ALA A 1 184 ? 19.226 2.636 -39.675 1.00 92.81 184 ALA A CA 1
ATOM 1420 C C . ALA A 1 184 ? 20.478 3.248 -40.323 1.00 92.81 184 ALA A C 1
ATOM 1422 O O . ALA A 1 184 ? 21.312 3.827 -39.631 1.00 92.81 184 ALA A O 1
ATOM 1423 N N . ARG A 1 185 ? 20.560 3.247 -41.663 1.00 92.75 185 ARG A N 1
ATOM 1424 C CA . ARG A 1 185 ? 21.667 3.889 -42.401 1.00 92.75 185 ARG A CA 1
ATOM 1425 C C . ARG A 1 185 ? 21.744 5.397 -42.159 1.00 92.75 185 ARG A C 1
ATOM 1427 O O . ARG A 1 185 ? 22.816 5.991 -42.245 1.00 92.75 185 ARG A O 1
ATOM 1434 N N . GLN A 1 186 ? 20.609 6.057 -41.941 1.00 94.12 186 GLN A N 1
ATOM 1435 C CA . GLN A 1 186 ? 20.581 7.488 -41.646 1.00 94.12 186 GLN A CA 1
ATOM 1436 C C . GLN A 1 186 ? 21.038 7.777 -40.213 1.00 94.12 186 GLN A C 1
ATOM 1438 O O . GLN A 1 186 ? 21.757 8.750 -40.001 1.00 94.12 186 GLN A O 1
ATOM 1443 N N . HIS A 1 187 ? 20.631 6.959 -39.241 1.00 92.44 187 HIS A N 1
ATOM 1444 C CA . HIS A 1 187 ? 21.102 7.058 -37.861 1.00 92.44 187 HIS A CA 1
ATOM 1445 C C . HIS A 1 187 ? 22.601 6.800 -37.773 1.00 92.44 187 HIS A C 1
ATOM 1447 O O . HIS A 1 187 ? 23.300 7.607 -37.174 1.00 92.44 187 HIS A O 1
ATOM 1453 N N . GLN A 1 188 ? 23.104 5.771 -38.459 1.00 90.31 188 GLN A N 1
ATOM 1454 C CA . GLN A 1 188 ? 24.534 5.484 -38.518 1.00 90.31 188 GLN A CA 1
ATOM 1455 C C . GLN A 1 188 ? 25.327 6.671 -39.082 1.00 90.31 188 GLN A C 1
ATOM 1457 O O . GLN A 1 188 ? 26.267 7.138 -38.452 1.00 90.31 188 GLN A O 1
ATOM 1462 N N . ARG A 1 189 ? 24.887 7.253 -40.206 1.00 91.44 189 ARG A N 1
ATOM 1463 C CA . ARG A 1 189 ? 25.539 8.444 -40.778 1.00 91.44 189 ARG A CA 1
ATOM 1464 C C . ARG A 1 189 ? 25.486 9.669 -39.868 1.00 91.44 189 ARG A C 1
ATOM 1466 O O . ARG A 1 189 ? 26.405 10.482 -39.895 1.00 91.44 189 ARG A O 1
ATOM 1473 N N . ARG A 1 190 ? 24.405 9.843 -39.101 1.00 89.50 190 ARG A N 1
ATOM 1474 C CA . ARG A 1 190 ? 24.304 10.926 -38.111 1.00 89.50 190 ARG A CA 1
ATOM 1475 C C . ARG A 1 190 ? 25.277 10.702 -36.956 1.00 89.50 190 ARG A C 1
ATOM 1477 O O . ARG A 1 190 ? 26.008 11.629 -36.640 1.00 89.50 190 ARG A O 1
ATOM 1484 N N . ALA A 1 191 ? 25.352 9.482 -36.432 1.00 89.12 191 ALA A N 1
ATOM 1485 C CA . ALA A 1 191 ? 26.293 9.114 -35.379 1.00 89.12 191 ALA A CA 1
ATOM 1486 C C . ALA A 1 191 ? 27.756 9.266 -35.831 1.00 89.12 191 ALA A C 1
ATOM 1488 O O . ALA A 1 191 ? 28.556 9.854 -35.117 1.00 89.12 191 ALA A O 1
ATOM 1489 N N . GLU A 1 192 ? 28.107 8.826 -37.044 1.00 84.25 192 GLU A N 1
ATOM 1490 C CA . GLU A 1 192 ? 29.458 8.997 -37.603 1.00 84.25 192 GLU A CA 1
ATOM 1491 C C . GLU A 1 192 ? 29.834 10.480 -37.750 1.00 84.25 192 GLU A C 1
ATOM 1493 O O . GLU A 1 192 ? 30.931 10.885 -37.367 1.00 84.25 192 GLU A O 1
ATOM 1498 N N . ARG A 1 193 ? 28.914 11.317 -38.254 1.00 83.00 193 ARG A N 1
ATOM 1499 C CA . ARG A 1 193 ? 29.123 12.774 -38.330 1.00 83.00 193 ARG A CA 1
ATOM 1500 C C . ARG A 1 193 ? 29.299 13.384 -36.946 1.00 83.00 193 ARG A C 1
ATOM 1502 O O . ARG A 1 193 ? 30.218 14.172 -36.757 1.00 83.00 193 ARG A O 1
ATOM 1509 N N . GLU A 1 194 ? 28.454 13.002 -35.995 1.00 85.62 194 GLU A N 1
ATOM 1510 C CA . GLU A 1 194 ? 28.515 13.475 -34.615 1.00 85.62 194 GLU A CA 1
ATOM 1511 C C . GLU A 1 194 ? 29.849 13.103 -33.955 1.00 85.62 194 GLU A C 1
ATOM 1513 O O . GLU A 1 194 ? 30.522 13.976 -33.410 1.00 85.62 194 GLU A O 1
ATOM 1518 N N . MET A 1 195 ? 30.303 11.855 -34.109 1.00 81.44 195 MET A N 1
ATOM 1519 C CA . MET A 1 195 ? 31.601 11.392 -33.611 1.00 81.44 195 MET A CA 1
ATOM 1520 C C . MET A 1 195 ? 32.772 12.173 -34.213 1.00 81.44 195 MET A C 1
ATOM 1522 O O . MET A 1 195 ? 33.663 12.602 -33.477 1.00 81.44 195 MET A O 1
ATOM 1526 N N . VAL A 1 196 ? 32.766 12.416 -35.528 1.00 79.62 196 VAL A N 1
ATOM 1527 C CA . VAL A 1 196 ? 33.789 13.252 -36.178 1.00 79.62 196 VAL A CA 1
ATOM 1528 C C . VAL A 1 196 ? 33.720 14.692 -35.661 1.00 79.62 196 VAL A C 1
ATOM 1530 O O . VAL A 1 196 ? 34.757 15.317 -35.473 1.00 79.62 196 VAL A O 1
ATOM 1533 N N . THR A 1 197 ? 32.530 15.227 -35.370 1.00 77.19 197 THR A N 1
ATOM 1534 C CA . THR A 1 197 ? 32.386 16.576 -34.797 1.00 77.19 197 THR A CA 1
ATOM 1535 C C . THR A 1 197 ? 32.690 16.673 -33.298 1.00 77.19 197 THR A C 1
ATOM 1537 O O . THR A 1 197 ? 32.982 17.765 -32.818 1.00 77.19 197 THR A O 1
ATOM 1540 N N . MET A 1 198 ? 32.650 15.578 -32.548 1.00 78.69 198 MET A N 1
ATOM 1541 C CA . MET A 1 198 ? 32.917 15.564 -31.104 1.00 78.69 198 MET A CA 1
ATOM 1542 C C . MET A 1 198 ? 34.380 15.221 -30.789 1.00 78.69 198 MET A C 1
ATOM 1544 O O . MET A 1 198 ? 34.900 15.634 -29.758 1.00 78.69 198 MET A O 1
ATOM 1548 N N . SER A 1 199 ? 35.083 14.533 -31.695 1.00 78.69 199 SER A N 1
ATOM 1549 C CA . SER A 1 199 ? 36.497 14.184 -31.530 1.00 78.69 199 SER A CA 1
ATOM 1550 C C . SER A 1 199 ? 37.430 15.191 -32.212 1.00 78.69 199 SER A C 1
ATOM 1552 O O . SER A 1 199 ? 37.461 15.312 -33.438 1.00 78.69 199 SER A O 1
ATOM 1554 N N . ALA A 1 200 ? 38.246 15.897 -31.421 1.00 76.81 200 ALA A N 1
ATOM 1555 C CA . ALA A 1 200 ? 39.240 16.848 -31.930 1.00 76.81 200 ALA A CA 1
ATOM 1556 C C . ALA A 1 200 ? 40.299 16.181 -32.832 1.00 76.81 200 ALA A C 1
ATOM 1558 O O . ALA A 1 200 ? 40.696 16.761 -33.843 1.00 76.81 200 ALA A O 1
ATOM 1559 N N . SER A 1 201 ? 40.706 14.944 -32.521 1.00 77.69 201 SER A N 1
ATOM 1560 C CA . SER A 1 201 ? 41.657 14.179 -33.338 1.00 77.69 201 SER A CA 1
ATOM 1561 C C . SER A 1 201 ? 41.051 13.750 -34.678 1.00 77.69 201 SER A C 1
ATOM 1563 O O . SER A 1 201 ? 41.715 13.837 -35.711 1.00 77.69 201 SER A O 1
ATOM 1565 N N . ALA A 1 202 ? 39.769 13.370 -34.696 1.00 76.62 202 ALA A N 1
ATOM 1566 C CA . ALA A 1 202 ? 39.060 13.027 -35.928 1.00 76.62 202 ALA A CA 1
ATOM 1567 C C . ALA A 1 202 ? 38.849 14.254 -36.834 1.00 76.62 202 ALA A C 1
ATOM 1569 O O . ALA A 1 202 ? 39.031 14.153 -38.049 1.00 76.62 202 ALA A O 1
ATOM 1570 N N . LYS A 1 203 ? 38.543 15.431 -36.259 1.00 76.50 203 LYS A N 1
ATOM 1571 C CA . LYS A 1 203 ? 38.498 16.704 -37.005 1.00 76.50 203 LYS A CA 1
ATOM 1572 C C . LYS A 1 203 ? 39.842 17.053 -37.633 1.00 76.50 203 LYS A C 1
ATOM 1574 O O . LYS A 1 203 ? 39.880 17.414 -38.807 1.00 76.50 203 LYS A O 1
ATOM 1579 N N . ALA A 1 204 ? 40.927 16.945 -36.865 1.00 79.25 204 ALA A N 1
ATOM 1580 C CA . ALA A 1 204 ? 42.270 17.267 -37.340 1.00 79.25 204 ALA A CA 1
ATOM 1581 C C . ALA A 1 204 ? 42.682 16.375 -38.525 1.00 79.25 204 ALA A C 1
ATOM 1583 O O . ALA A 1 204 ? 43.155 16.883 -39.540 1.00 79.25 204 ALA A O 1
ATOM 1584 N N . LEU A 1 205 ? 42.418 15.064 -38.444 1.00 80.94 205 LEU A N 1
ATOM 1585 C CA . LEU A 1 205 ? 42.677 14.118 -39.536 1.00 80.94 205 LEU A CA 1
ATOM 1586 C C . LEU A 1 205 ? 41.825 14.403 -40.784 1.00 80.94 205 LEU A C 1
ATOM 1588 O O . LEU A 1 205 ? 42.335 14.357 -41.905 1.00 80.94 205 LEU A O 1
ATOM 1592 N N . ALA A 1 206 ? 40.544 14.739 -40.609 1.00 78.75 206 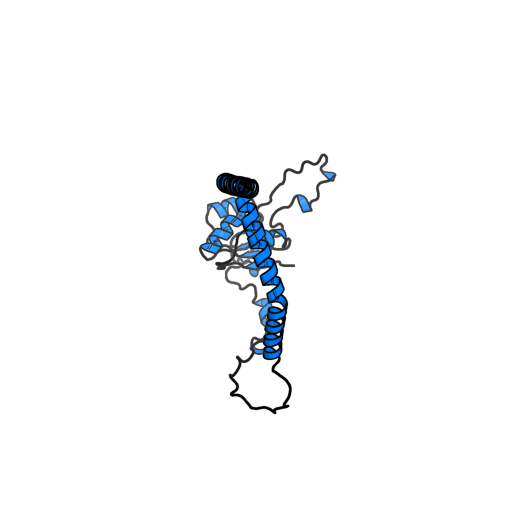ALA A N 1
ATOM 1593 C CA . ALA A 1 206 ? 39.666 15.091 -41.724 1.00 78.75 206 ALA A CA 1
ATOM 1594 C C . ALA A 1 206 ? 40.144 16.360 -42.456 1.00 78.75 206 ALA A C 1
ATOM 1596 O O . ALA A 1 206 ? 40.231 16.353 -43.686 1.00 78.75 206 ALA A O 1
ATOM 1597 N N . LEU A 1 207 ? 40.519 17.415 -41.721 1.00 80.00 207 LEU A N 1
ATOM 1598 C CA . LEU A 1 207 ? 41.058 18.658 -42.291 1.00 80.00 207 LEU A CA 1
ATOM 1599 C C . LEU A 1 207 ? 42.400 18.437 -43.000 1.00 80.00 207 LEU A C 1
ATOM 1601 O O . LEU A 1 207 ? 42.584 18.914 -44.119 1.00 80.00 207 LEU A O 1
ATOM 1605 N N . ALA A 1 208 ? 43.306 17.660 -42.398 1.00 80.44 208 ALA A N 1
ATOM 1606 C CA . ALA A 1 208 ? 44.581 17.304 -43.018 1.00 80.44 208 ALA A CA 1
ATOM 1607 C C . ALA A 1 208 ? 44.376 16.568 -44.356 1.00 80.44 208 ALA A C 1
ATOM 1609 O O . ALA A 1 208 ? 45.013 16.903 -45.353 1.00 80.44 208 ALA A O 1
ATOM 1610 N N . SER A 1 209 ? 43.419 15.632 -44.420 1.00 78.44 209 SER A N 1
ATOM 1611 C CA . SER A 1 209 ? 43.098 14.910 -45.660 1.00 78.44 209 SER A CA 1
ATOM 1612 C C . SER A 1 209 ? 42.522 15.808 -46.768 1.00 78.44 209 SER A C 1
ATOM 1614 O O . SER A 1 209 ? 42.792 15.581 -47.949 1.00 78.44 209 SER A O 1
ATOM 1616 N N . GLN A 1 210 ? 41.755 16.847 -46.409 1.00 78.62 210 GLN A N 1
ATOM 1617 C CA . GLN A 1 210 ? 41.243 17.836 -47.365 1.00 78.62 210 GLN A CA 1
ATOM 1618 C C . GLN A 1 210 ? 42.363 18.734 -47.902 1.00 78.62 210 GLN A C 1
ATOM 1620 O O . GLN A 1 210 ? 42.407 18.990 -49.106 1.00 78.62 210 GLN A O 1
ATOM 1625 N N . ALA A 1 211 ? 43.296 19.154 -47.041 1.00 79.25 211 ALA A N 1
ATOM 1626 C CA . ALA A 1 211 ? 44.453 19.948 -47.445 1.00 79.25 211 ALA A CA 1
ATOM 1627 C C . ALA A 1 211 ? 45.347 19.187 -48.442 1.00 79.25 211 ALA A C 1
ATOM 1629 O O . ALA A 1 211 ? 45.717 19.739 -49.477 1.00 79.25 211 ALA A O 1
ATOM 1630 N N . SER A 1 212 ? 45.617 17.898 -48.200 1.00 74.88 212 SER A N 1
ATOM 1631 C CA . SER A 1 212 ? 46.414 17.069 -49.118 1.00 74.88 212 SER A CA 1
ATOM 1632 C C . SER A 1 212 ? 45.756 16.874 -50.490 1.00 74.88 212 SER A C 1
ATOM 1634 O O . SER A 1 212 ? 46.447 16.904 -51.505 1.00 74.88 212 SER A O 1
ATOM 1636 N N . ARG A 1 213 ? 44.424 16.717 -50.545 1.00 71.31 213 ARG A N 1
ATOM 1637 C CA . ARG A 1 213 ? 43.682 16.595 -51.817 1.00 71.31 213 ARG A CA 1
ATOM 1638 C C . ARG A 1 213 ? 43.657 17.899 -52.614 1.00 71.31 213 ARG A C 1
ATOM 1640 O O . ARG A 1 213 ? 43.761 17.860 -53.833 1.00 71.31 213 ARG A O 1
ATOM 1647 N N . SER A 1 214 ? 43.535 19.039 -51.934 1.00 69.56 214 SER A N 1
ATOM 1648 C CA . SER A 1 214 ? 43.604 20.360 -52.572 1.00 69.56 214 SER A CA 1
ATOM 1649 C C . SER A 1 214 ? 44.965 20.578 -53.241 1.00 69.56 214 SER A C 1
ATOM 1651 O O . SER A 1 214 ? 45.037 20.942 -54.410 1.00 69.56 214 SER A O 1
ATOM 1653 N N . LEU A 1 215 ? 46.049 20.239 -52.538 1.00 65.75 215 LEU A N 1
ATOM 1654 C CA . LEU A 1 215 ? 47.415 20.372 -53.051 1.00 65.75 215 LEU A CA 1
ATOM 1655 C C . LEU A 1 215 ? 47.701 19.468 -54.264 1.00 65.75 215 LEU A C 1
ATOM 1657 O O . LEU A 1 215 ? 48.449 19.864 -55.150 1.00 65.75 215 LEU A O 1
ATOM 1661 N N . GLN A 1 216 ? 47.086 18.284 -54.348 1.00 62.25 216 GLN A N 1
ATOM 1662 C CA . GLN A 1 216 ? 47.221 17.391 -55.510 1.00 62.25 216 GLN A CA 1
ATOM 1663 C C . GLN A 1 216 ? 46.477 17.890 -56.759 1.00 62.25 216 GLN A C 1
ATOM 1665 O O . GLN A 1 216 ? 46.912 17.601 -57.870 1.00 62.25 216 GLN A O 1
ATOM 1670 N N . ASN A 1 217 ? 45.397 18.660 -56.599 1.00 59.41 217 ASN A N 1
ATOM 1671 C CA . ASN A 1 217 ? 44.628 19.214 -57.719 1.00 59.41 217 ASN A CA 1
ATOM 1672 C C . ASN A 1 217 ? 45.239 20.493 -58.323 1.00 59.41 217 ASN A C 1
ATOM 1674 O O . ASN A 1 217 ? 44.798 20.918 -59.386 1.00 59.41 217 ASN A O 1
ATOM 1678 N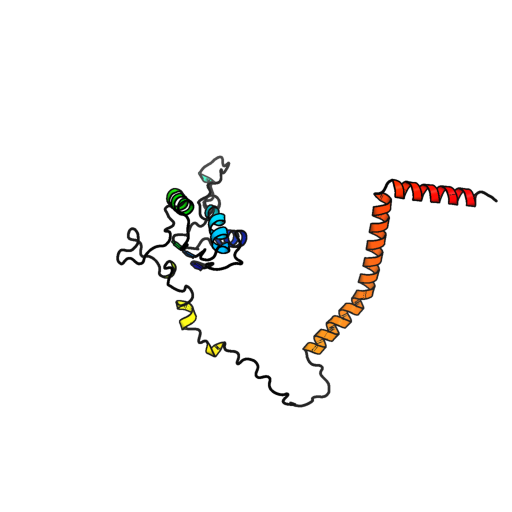 N . HIS A 1 218 ? 46.236 21.097 -57.668 1.00 59.22 218 HIS A N 1
ATOM 1679 C CA . HIS A 1 218 ? 46.922 22.313 -58.125 1.00 59.22 218 HIS A CA 1
ATOM 1680 C C . HIS A 1 218 ? 48.270 22.054 -58.824 1.00 59.22 218 HIS A C 1
ATOM 1682 O O . HIS A 1 218 ? 48.961 23.006 -59.173 1.00 59.22 218 HIS A O 1
ATOM 1688 N N . ASN A 1 219 ? 48.631 20.789 -59.061 1.00 55.22 219 ASN A N 1
ATOM 1689 C CA . ASN A 1 219 ? 49.830 20.409 -59.812 1.00 55.22 219 ASN A CA 1
ATOM 1690 C C . ASN A 1 219 ? 49.463 19.952 -61.237 1.00 55.22 219 ASN A C 1
ATOM 1692 O O . ASN A 1 219 ? 49.557 18.761 -61.528 1.00 55.22 219 ASN A O 1
ATOM 1696 N N . TRP A 1 220 ? 49.039 20.894 -62.087 1.00 46.41 220 TRP A N 1
ATOM 1697 C CA . TRP A 1 220 ? 49.066 20.818 -63.557 1.00 46.41 220 TRP A CA 1
ATOM 1698 C C . TRP A 1 220 ? 49.259 22.221 -64.128 1.00 46.41 220 TRP A C 1
ATOM 1700 O O . TRP A 1 220 ? 48.461 23.110 -63.754 1.00 46.41 220 TRP A O 1
#

Secondary structure (DSSP, 8-state):
---EEE-TT-TT--HHHHHHHHHH-TT--EEE--SSHHHHHHHHHHHHHHSPB------S-TTS--HHHH-BS-TT--EEE-TT--HHHHHHHHHH-TT-EES----TTTBTTBPPPGGGSTTS-SSHHHHTTS-HHHH----------------TT---HHHHHHHHHHHHHHHHHHHHHHHHHHHHHHHHHHHHHH-HHHHHHHHHHHHHHHHHHT--

Foldseek 3Di:
DAAEDEPEPPLPDALVNVLVCLLPCLNHAYYEFYNDPNRLVSVLVNLVQQFFDADPDPDPDPVPDDPNVGGGHNNNHQAYEYPPDDPVSVVVCCVRPVSHDYAFDQDPCDDVNDNDDQSRHPPDDPCVVVCVPPPPVVPPPVPPPVPDDPPDDDPPDDDPPVVVVVVVVVVVCVVCVVVVVVVVVVVVVVVVVVVCVVDPVSVVVVVVVVVVVVVVVPPD

pLDDT: mean 79.06, std 14.88, range [40.19, 95.38]

InterPro domains:
  IPR032675 Leucine-rich repeat domain superfamily [G3DSA:3.80.10.10] (1-102)